Protein AF-A0A858ATL7-F1 (afdb_monomer_lite)

Structure (mmCIF, N/CA/C/O backbone):
data_AF-A0A858ATL7-F1
#
_entry.id   AF-A0A858ATL7-F1
#
loop_
_atom_site.group_PDB
_atom_site.id
_atom_site.type_symbol
_atom_site.label_atom_id
_atom_site.label_alt_id
_atom_site.label_comp_id
_atom_site.label_asym_id
_atom_site.label_entity_id
_atom_site.label_seq_id
_atom_site.pdbx_PDB_ins_code
_atom_site.Cartn_x
_atom_site.Cartn_y
_atom_site.Cartn_z
_atom_site.occupancy
_atom_site.B_iso_or_equiv
_atom_site.auth_seq_id
_atom_site.auth_comp_id
_atom_site.auth_asym_id
_atom_site.auth_atom_id
_atom_site.pdbx_PDB_model_num
ATOM 1 N N . MET A 1 1 ? 42.149 22.318 78.017 1.00 37.12 1 MET A N 1
ATOM 2 C CA . MET A 1 1 ? 42.548 22.809 76.678 1.00 37.12 1 MET A CA 1
ATOM 3 C C . MET A 1 1 ? 42.151 21.774 75.636 1.00 37.12 1 MET A C 1
ATOM 5 O O . MET A 1 1 ? 42.477 20.624 75.866 1.00 37.12 1 MET A O 1
ATOM 9 N N . LYS A 1 2 ? 41.526 22.220 74.529 1.00 38.78 2 LYS A N 1
ATOM 10 C CA . LYS A 1 2 ? 41.368 21.555 73.208 1.00 38.78 2 LYS A CA 1
ATOM 11 C C . LYS A 1 2 ? 40.566 20.224 73.194 1.00 38.78 2 LYS A C 1
ATOM 13 O O . LYS A 1 2 ? 40.947 19.278 73.855 1.00 38.78 2 LYS A O 1
ATOM 18 N N . LYS A 1 3 ? 39.351 20.192 72.606 1.00 44.16 3 LYS A N 1
ATOM 19 C CA . LYS A 1 3 ? 39.034 19.990 71.157 1.00 44.16 3 LYS A CA 1
ATOM 20 C C . LYS A 1 3 ? 39.391 18.541 70.732 1.00 44.16 3 LYS A C 1
ATOM 22 O O . LYS A 1 3 ? 40.512 18.151 70.998 1.00 44.16 3 LYS A O 1
ATOM 27 N N . ILE A 1 4 ? 38.580 17.706 70.067 1.00 46.72 4 ILE A N 1
ATOM 28 C CA . ILE A 1 4 ? 37.554 17.903 69.023 1.00 46.72 4 ILE A CA 1
ATOM 29 C C . ILE A 1 4 ? 36.975 16.507 68.640 1.00 46.72 4 ILE A C 1
ATOM 31 O O . ILE A 1 4 ? 37.724 15.547 68.753 1.00 46.72 4 ILE A O 1
ATOM 35 N N . LEU A 1 5 ? 35.704 16.466 68.183 1.00 41.66 5 LEU A N 1
ATOM 36 C CA . LEU A 1 5 ? 35.007 15.571 67.207 1.00 41.66 5 LEU A CA 1
ATOM 37 C C . LEU A 1 5 ? 35.297 14.045 67.197 1.00 41.66 5 LEU A C 1
ATOM 39 O O . LEU A 1 5 ? 36.428 13.620 67.323 1.00 41.66 5 LEU A O 1
ATOM 43 N N . GLY A 1 6 ? 34.362 13.134 66.913 1.00 36.44 6 GLY A N 1
ATOM 44 C CA . GLY A 1 6 ? 33.048 13.202 66.263 1.00 36.44 6 GLY A CA 1
ATOM 45 C C . GLY A 1 6 ? 32.810 11.914 65.441 1.00 36.44 6 GLY A C 1
ATOM 46 O O . GLY A 1 6 ? 33.775 11.227 65.122 1.00 36.44 6 GLY A O 1
ATOM 47 N N . LEU A 1 7 ? 31.543 11.670 65.061 1.00 34.28 7 LEU A N 1
ATOM 48 C CA . LEU A 1 7 ? 31.038 10.673 64.081 1.00 34.28 7 LEU A CA 1
ATOM 49 C C . LEU A 1 7 ? 31.134 9.189 64.520 1.00 34.28 7 LEU A C 1
ATOM 51 O O . LEU A 1 7 ? 32.091 8.787 65.156 1.00 34.28 7 LEU A O 1
ATOM 55 N N . LEU A 1 8 ? 30.208 8.272 64.222 1.00 36.97 8 LEU A N 1
ATOM 56 C CA . LEU A 1 8 ? 29.041 8.230 63.336 1.00 36.97 8 LEU A CA 1
ATOM 57 C C . LEU A 1 8 ? 28.151 7.073 63.837 1.00 36.97 8 LEU A C 1
ATOM 59 O O . LEU A 1 8 ? 28.658 5.996 64.146 1.00 36.97 8 LEU A O 1
ATOM 63 N N . ALA A 1 9 ? 26.838 7.286 63.914 1.00 46.72 9 ALA A N 1
ATOM 64 C CA . ALA A 1 9 ? 25.869 6.227 64.174 1.00 46.72 9 ALA A CA 1
ATOM 65 C C . ALA A 1 9 ? 25.721 5.345 62.923 1.00 46.72 9 ALA A C 1
ATOM 67 O O . ALA A 1 9 ? 25.428 5.854 61.843 1.00 46.72 9 ALA A O 1
ATOM 68 N N . VAL A 1 10 ? 25.899 4.032 63.075 1.00 38.28 10 VAL A N 1
ATOM 69 C CA . VAL A 1 10 ? 25.543 3.029 62.064 1.00 38.28 10 VAL A CA 1
ATOM 70 C C . VAL A 1 10 ? 24.318 2.293 62.587 1.00 38.28 10 VAL A C 1
ATOM 72 O O . VAL A 1 10 ? 24.417 1.410 63.435 1.00 38.28 10 VAL A O 1
ATOM 75 N N . THR A 1 11 ? 23.141 2.694 62.118 1.00 44.12 11 THR A N 1
ATOM 76 C CA . THR A 1 11 ? 21.912 1.915 62.275 1.00 44.12 11 THR A CA 1
ATOM 77 C C . THR A 1 11 ? 21.893 0.828 61.213 1.00 44.12 11 THR A C 1
ATOM 79 O O . THR A 1 11 ? 21.905 1.118 60.017 1.00 44.12 11 THR A O 1
ATOM 82 N N . ALA A 1 12 ? 21.876 -0.423 61.663 1.00 36.62 12 ALA A N 1
ATOM 83 C CA . ALA A 1 12 ? 21.705 -1.594 60.822 1.00 36.62 12 ALA A CA 1
ATOM 84 C C . ALA A 1 12 ? 20.310 -1.578 60.175 1.00 36.62 12 ALA A C 1
ATOM 86 O O . ALA A 1 12 ? 19.292 -1.652 60.863 1.00 36.62 12 ALA A O 1
ATOM 87 N N . LEU A 1 13 ? 20.279 -1.469 58.847 1.00 34.81 13 LEU A N 1
ATOM 88 C CA . LEU A 1 13 ? 19.087 -1.653 58.032 1.00 34.81 13 LEU A CA 1
ATOM 89 C C . LEU A 1 13 ? 18.945 -3.156 57.754 1.00 34.81 13 LEU A C 1
ATOM 91 O O . LEU A 1 13 ? 19.808 -3.760 57.118 1.00 34.81 13 LEU A O 1
ATOM 95 N N . VAL A 1 14 ? 17.888 -3.772 58.280 1.00 42.38 14 VAL A N 1
ATOM 96 C CA . VAL A 1 14 ? 17.559 -5.178 58.024 1.00 42.38 14 VAL A CA 1
ATOM 97 C C . VAL A 1 14 ? 17.091 -5.299 56.575 1.00 42.38 14 VAL A C 1
ATOM 99 O O . VAL A 1 14 ? 16.048 -4.764 56.208 1.00 42.38 14 VAL A O 1
ATOM 102 N N . ALA A 1 15 ? 17.878 -5.988 55.751 1.00 35.75 15 ALA A N 1
ATOM 103 C CA . ALA A 1 15 ? 17.504 -6.346 54.392 1.00 35.75 15 ALA A CA 1
ATOM 104 C C . ALA A 1 15 ? 16.434 -7.446 54.431 1.00 35.75 15 ALA A C 1
ATOM 106 O O . ALA A 1 15 ? 16.725 -8.604 54.726 1.00 35.75 15 ALA A O 1
ATOM 107 N N . THR A 1 16 ? 15.188 -7.095 54.122 1.00 37.00 16 THR A N 1
ATOM 108 C CA . THR A 1 16 ? 14.194 -8.069 53.679 1.00 37.00 16 THR A CA 1
ATOM 109 C C . THR A 1 16 ? 14.541 -8.452 52.244 1.00 37.00 16 THR A C 1
ATOM 111 O O . THR A 1 16 ? 14.327 -7.686 51.308 1.00 37.00 16 THR A O 1
ATOM 114 N N . THR A 1 17 ? 15.112 -9.638 52.046 1.00 36.66 17 THR A N 1
ATOM 115 C CA . THR A 1 17 ? 15.227 -10.220 50.707 1.00 36.66 17 THR A CA 1
ATOM 116 C C . THR A 1 17 ? 13.838 -10.662 50.266 1.00 36.66 17 THR A C 1
ATOM 118 O O . THR A 1 17 ? 13.416 -11.787 50.533 1.00 36.66 17 THR A O 1
ATOM 121 N N . SER A 1 18 ? 13.103 -9.768 49.608 1.00 36.09 18 SER A N 1
ATOM 122 C CA . SER A 1 18 ? 12.031 -10.169 48.707 1.00 36.09 18 SER A CA 1
ATOM 123 C C . SER A 1 18 ? 12.678 -10.961 47.577 1.00 36.09 18 SER A C 1
ATOM 125 O O . SER A 1 18 ? 13.304 -10.409 46.675 1.00 36.09 18 SER A O 1
ATOM 127 N N . ALA A 1 19 ? 12.577 -12.284 47.674 1.00 34.31 19 ALA A N 1
ATOM 128 C CA . ALA A 1 19 ? 12.878 -13.180 46.577 1.00 34.31 19 ALA A CA 1
ATOM 129 C C . ALA A 1 19 ? 11.930 -12.832 45.423 1.00 34.31 19 ALA A C 1
ATOM 131 O O . ALA A 1 19 ? 10.768 -13.236 45.407 1.00 34.31 19 ALA A O 1
ATOM 132 N N . SER A 1 20 ? 12.413 -12.039 44.469 1.00 36.22 20 SER A N 1
ATOM 133 C CA . SER A 1 20 ? 11.837 -11.990 43.138 1.00 36.22 20 SER A CA 1
ATOM 134 C C . SER A 1 20 ? 12.045 -13.373 42.535 1.00 36.22 20 SER A C 1
ATOM 136 O O . SER A 1 20 ? 13.143 -13.753 42.132 1.00 36.22 20 SER A O 1
ATOM 138 N N . VAL A 1 21 ? 10.978 -14.167 42.533 1.00 37.09 21 VAL A N 1
ATOM 139 C CA . VAL A 1 21 ? 10.913 -15.375 41.723 1.00 37.09 21 VAL A CA 1
ATOM 140 C C . VAL A 1 21 ? 10.976 -14.900 40.275 1.00 37.09 21 VAL A C 1
ATOM 142 O O . VAL A 1 21 ? 9.985 -14.447 39.708 1.00 37.09 21 VAL A O 1
ATOM 145 N N . VAL A 1 22 ? 12.177 -14.930 39.701 1.00 41.12 22 VAL A N 1
ATOM 146 C CA . VAL A 1 22 ? 12.389 -14.802 38.262 1.00 41.12 22 VAL A CA 1
ATOM 147 C C . VAL A 1 22 ? 11.803 -16.065 37.644 1.00 41.12 22 VAL A C 1
ATOM 149 O O . VAL A 1 22 ? 12.450 -17.109 37.575 1.00 41.12 22 VAL A O 1
ATOM 152 N N . ALA A 1 23 ? 10.530 -15.984 37.264 1.00 35.84 23 ALA A N 1
ATOM 153 C CA . ALA A 1 23 ? 9.904 -16.973 36.410 1.00 35.84 23 ALA A CA 1
ATOM 154 C C . ALA A 1 23 ? 10.543 -16.859 35.021 1.00 35.84 23 ALA A C 1
ATOM 156 O O . ALA A 1 23 ? 10.402 -15.858 34.320 1.00 35.84 23 ALA A O 1
ATOM 157 N N . CYS A 1 24 ? 11.304 -17.883 34.658 1.00 39.25 24 CYS A N 1
ATOM 158 C CA . CYS A 1 24 ? 11.880 -18.047 33.337 1.00 39.25 24 CYS A CA 1
ATOM 159 C C . CYS A 1 24 ? 10.828 -18.697 32.410 1.00 39.25 24 CYS A C 1
ATOM 161 O O . CYS A 1 24 ? 10.501 -19.866 32.603 1.00 39.25 24 CYS A O 1
ATOM 163 N N . GLY A 1 25 ? 10.3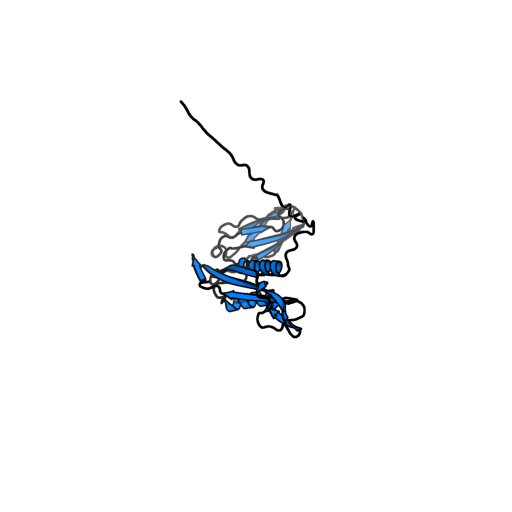40 -17.947 31.406 1.00 33.53 25 GLY A N 1
ATOM 164 C CA . GLY A 1 25 ? 9.720 -18.436 30.152 1.00 33.53 25 GLY A CA 1
ATOM 165 C C . GLY A 1 25 ? 8.194 -18.231 29.985 1.00 33.53 25 GLY A C 1
ATOM 166 O O . GLY A 1 25 ? 7.489 -18.291 30.990 1.00 33.53 25 GLY A O 1
ATOM 167 N N . PRO A 1 26 ? 7.651 -18.052 28.748 1.00 40.91 26 PRO A N 1
ATOM 168 C CA . PRO A 1 26 ? 8.277 -18.143 27.420 1.00 40.91 26 PRO A CA 1
ATOM 169 C C . PRO A 1 26 ? 8.387 -16.795 26.657 1.00 40.91 26 PRO A C 1
ATOM 171 O O . PRO A 1 26 ? 8.070 -15.728 27.169 1.00 40.91 26 PRO A O 1
ATOM 174 N N . LYS A 1 27 ? 8.929 -16.887 25.436 1.00 43.03 27 LYS A N 1
ATOM 175 C CA . LYS A 1 27 ? 9.284 -15.832 24.470 1.00 43.03 27 LYS A CA 1
ATOM 176 C C . LYS A 1 27 ? 8.143 -14.848 24.161 1.00 43.03 27 LYS A C 1
ATOM 178 O O . LYS A 1 27 ? 6.988 -15.244 24.123 1.00 43.03 27 LYS A O 1
ATOM 183 N N . ASN A 1 28 ? 8.537 -13.608 23.855 1.00 44.31 28 ASN A N 1
ATOM 184 C CA . ASN A 1 28 ? 7.740 -12.505 23.303 1.00 44.31 28 ASN A CA 1
ATOM 185 C C . ASN A 1 28 ? 6.778 -12.941 22.180 1.00 44.31 28 ASN A C 1
ATOM 187 O O . ASN A 1 28 ? 7.118 -12.856 21.001 1.00 44.31 28 ASN A O 1
ATOM 191 N N . GLU A 1 29 ? 5.569 -13.351 22.539 1.00 49.03 29 GLU A N 1
ATOM 192 C CA . GLU A 1 29 ? 4.413 -13.279 21.656 1.00 49.03 29 GLU A CA 1
ATOM 193 C C . GLU A 1 29 ? 3.574 -12.109 22.162 1.00 49.03 29 GLU A C 1
ATOM 195 O O . GLU A 1 29 ? 3.066 -12.134 23.284 1.00 49.03 29 GLU A O 1
ATOM 200 N N . ASP A 1 30 ? 3.508 -11.037 21.371 1.00 71.69 30 ASP A N 1
ATOM 201 C CA . ASP A 1 30 ? 2.585 -9.935 21.637 1.00 71.69 30 ASP A CA 1
ATOM 202 C C . ASP A 1 30 ? 1.172 -10.509 21.841 1.00 71.69 30 ASP A C 1
ATOM 204 O O . ASP A 1 30 ? 0.768 -11.423 21.117 1.00 71.69 30 ASP A O 1
ATOM 208 N N . SER A 1 31 ? 0.406 -9.989 22.805 1.00 86.75 31 SER A N 1
ATOM 209 C CA . SER A 1 31 ? -1.001 -10.385 22.937 1.00 86.75 31 SER A CA 1
ATOM 210 C C . SER A 1 31 ? -1.755 -10.077 21.636 1.00 86.75 31 SER A C 1
ATOM 212 O O . SER A 1 31 ? -1.391 -9.146 20.915 1.00 86.75 31 SER A O 1
ATOM 214 N N . GLU A 1 32 ? -2.823 -10.817 21.330 1.00 88.38 32 GLU A N 1
ATOM 215 C CA . GLU A 1 32 ? -3.624 -10.577 20.114 1.00 88.38 32 GLU A CA 1
ATOM 216 C C . GLU A 1 32 ? -4.109 -9.120 20.011 1.00 88.38 32 GLU A C 1
ATOM 218 O O . GLU A 1 32 ? -4.110 -8.535 18.931 1.00 88.38 32 GLU A O 1
ATOM 223 N N . ALA A 1 33 ? -4.399 -8.479 21.149 1.00 89.88 33 ALA A N 1
ATOM 224 C CA . ALA A 1 33 ? -4.731 -7.058 21.211 1.00 89.88 33 ALA A CA 1
ATOM 225 C C . ALA A 1 33 ? -3.569 -6.147 20.758 1.00 89.88 33 ALA A C 1
ATOM 227 O O . ALA A 1 33 ? -3.787 -5.189 20.020 1.00 89.88 33 ALA A O 1
ATOM 228 N N . VAL A 1 34 ? -2.328 -6.451 21.157 1.00 91.62 34 VAL A N 1
ATOM 229 C CA . VAL A 1 34 ? -1.132 -5.702 20.731 1.00 91.62 34 VAL A CA 1
ATOM 230 C C . VAL A 1 34 ? -0.826 -5.952 19.253 1.00 91.62 34 VAL A C 1
ATOM 232 O O . VAL A 1 34 ? -0.478 -5.012 18.537 1.00 91.62 34 VAL A O 1
ATOM 235 N N . LYS A 1 35 ? -0.987 -7.190 18.766 1.00 92.31 35 LYS A N 1
ATOM 236 C CA . LYS A 1 35 ? -0.837 -7.508 17.335 1.00 92.31 35 LYS A CA 1
ATOM 237 C C . LYS A 1 35 ? -1.846 -6.730 16.492 1.00 92.31 35 LYS A C 1
ATOM 239 O O . LYS A 1 35 ? -1.452 -6.072 15.532 1.00 92.31 35 LYS A O 1
ATOM 244 N N . LEU A 1 36 ? -3.120 -6.746 16.888 1.00 93.50 36 LEU A N 1
ATOM 245 C CA . LEU A 1 36 ? -4.173 -5.982 16.225 1.00 93.50 36 LEU A CA 1
ATOM 246 C C . LEU A 1 36 ? -3.852 -4.482 16.224 1.00 93.50 36 LEU A C 1
ATOM 248 O O . LEU A 1 36 ? -3.941 -3.849 15.177 1.00 93.50 36 LEU A O 1
ATOM 252 N N . GLN A 1 37 ? -3.393 -3.928 17.352 1.00 94.69 37 GLN A N 1
ATOM 253 C CA . GLN A 1 37 ? -3.013 -2.514 17.446 1.00 94.69 37 GLN A CA 1
ATOM 254 C C . GLN A 1 37 ? -1.940 -2.146 16.424 1.00 94.69 37 GLN A C 1
ATOM 256 O O . GLN A 1 37 ? -2.082 -1.160 15.697 1.00 94.69 37 GLN A O 1
ATOM 261 N N . LYS A 1 38 ? -0.872 -2.950 16.356 1.00 95.00 38 LYS A N 1
ATOM 262 C CA . LYS A 1 38 ? 0.232 -2.744 15.415 1.00 95.00 38 LYS A CA 1
ATOM 263 C C . LYS A 1 38 ? -0.252 -2.831 13.972 1.00 95.00 38 LYS A C 1
ATOM 265 O O . LYS A 1 38 ? 0.105 -1.971 13.172 1.00 95.00 38 LYS A O 1
ATOM 270 N N . ASN A 1 39 ? -1.086 -3.819 13.656 1.00 95.38 39 ASN A N 1
ATOM 271 C CA . ASN A 1 39 ? -1.591 -4.017 12.302 1.00 95.38 39 ASN A CA 1
ATOM 272 C C . ASN A 1 39 ? -2.509 -2.872 11.854 1.00 95.38 39 ASN A C 1
ATOM 274 O O . ASN A 1 39 ? -2.314 -2.352 10.760 1.00 95.38 39 ASN A O 1
ATOM 278 N N . VAL A 1 40 ? -3.441 -2.424 12.704 1.00 96.19 40 VAL A N 1
ATOM 279 C CA . VAL A 1 40 ? -4.323 -1.280 12.406 1.00 96.19 40 VAL A CA 1
ATOM 280 C C . VAL A 1 40 ? -3.507 -0.000 12.230 1.00 96.19 40 VAL A C 1
ATOM 282 O O . VAL A 1 40 ? -3.692 0.728 11.259 1.00 96.19 40 VAL A O 1
ATOM 285 N N . THR A 1 41 ? -2.559 0.258 13.136 1.00 95.38 41 THR A N 1
ATOM 286 C CA . THR A 1 41 ? -1.691 1.446 13.065 1.00 95.38 41 THR A CA 1
ATOM 287 C C . THR A 1 41 ? -0.902 1.459 11.761 1.00 95.38 41 THR A C 1
ATOM 289 O O . THR A 1 41 ? -0.897 2.478 11.072 1.00 95.38 41 THR A O 1
ATOM 292 N N . LYS A 1 42 ? -0.299 0.317 11.403 1.00 96.38 42 LYS A N 1
ATOM 293 C CA . LYS A 1 42 ? 0.454 0.135 10.161 1.00 96.38 42 LYS A CA 1
ATOM 294 C C . LYS A 1 42 ? -0.432 0.348 8.931 1.00 96.38 42 LYS A C 1
ATOM 296 O O . LYS A 1 42 ? -0.059 1.113 8.046 1.00 96.38 42 LYS A O 1
ATOM 301 N N . TYR A 1 43 ? -1.616 -0.265 8.911 1.00 96.19 43 TYR A N 1
ATOM 302 C CA . TYR A 1 43 ? -2.588 -0.111 7.828 1.00 96.19 43 TYR A CA 1
ATOM 303 C C . TYR A 1 43 ? -3.004 1.349 7.629 1.00 96.19 43 TYR A C 1
ATOM 305 O O . TYR A 1 43 ? -3.106 1.804 6.497 1.00 96.19 43 TYR A O 1
ATOM 313 N N . ILE A 1 44 ? -3.194 2.120 8.699 1.00 96.25 44 ILE A N 1
ATOM 314 C CA . ILE A 1 44 ? -3.473 3.554 8.563 1.00 96.25 44 ILE A CA 1
ATOM 315 C C . ILE A 1 44 ? -2.241 4.282 8.005 1.00 96.25 44 ILE A C 1
ATOM 317 O O . ILE A 1 44 ? -2.357 4.990 7.011 1.00 96.25 44 ILE A O 1
ATOM 321 N N . SER A 1 45 ? -1.050 4.067 8.575 1.00 94.75 45 SER A N 1
ATOM 322 C CA . SER A 1 45 ? 0.160 4.803 8.172 1.00 94.75 45 SER A CA 1
ATOM 323 C C . SER A 1 45 ? 0.620 4.535 6.738 1.00 94.75 45 SER A C 1
ATOM 325 O O . SER A 1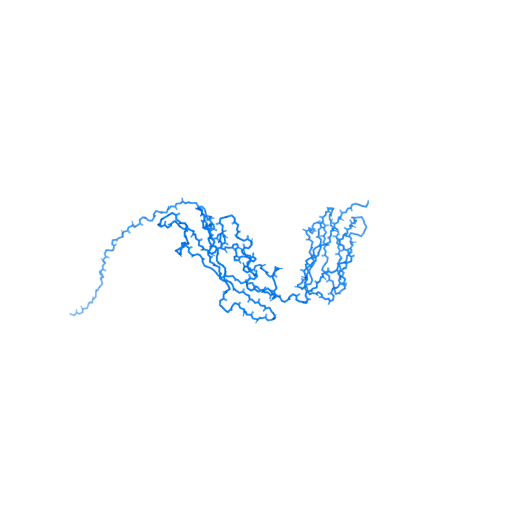 45 ? 1.190 5.414 6.102 1.00 94.75 45 SER A O 1
ATOM 327 N N . GLU A 1 46 ? 0.345 3.342 6.211 1.00 93.81 46 GLU A N 1
ATOM 328 C CA . GLU A 1 46 ? 0.641 2.956 4.823 1.00 93.81 46 GLU A CA 1
ATOM 329 C C . GLU A 1 46 ? -0.527 3.283 3.871 1.00 93.81 46 GLU A C 1
ATOM 331 O O . GLU A 1 46 ? -0.582 2.791 2.747 1.00 93.81 46 GLU A O 1
ATOM 336 N N . GLY A 1 47 ? -1.518 4.051 4.334 1.00 90.50 47 GLY A N 1
ATOM 337 C CA . GLY A 1 47 ? -2.754 4.340 3.608 1.00 90.50 47 GLY A CA 1
ATOM 338 C C . GLY A 1 47 ? -2.613 5.292 2.421 1.00 90.50 47 GLY A C 1
ATOM 339 O O . GLY A 1 47 ? -3.548 5.389 1.636 1.00 90.50 47 GLY A O 1
ATOM 340 N N . THR A 1 48 ? -1.470 5.964 2.248 1.00 84.31 48 THR A N 1
ATOM 341 C CA . THR A 1 48 ? -1.225 6.935 1.159 1.00 84.31 48 THR A CA 1
ATOM 342 C C . THR A 1 48 ? -1.403 6.335 -0.244 1.00 84.31 48 THR A C 1
ATOM 344 O O . THR A 1 48 ? -1.773 7.033 -1.191 1.00 84.31 48 THR A O 1
ATOM 347 N N . ASP A 1 49 ? -1.204 5.025 -0.390 1.00 81.12 49 ASP A N 1
ATOM 348 C CA . ASP A 1 49 ? -1.429 4.333 -1.662 1.00 81.12 49 ASP A CA 1
ATOM 349 C C . ASP A 1 49 ? -2.925 4.066 -1.908 1.00 81.12 49 ASP A C 1
ATOM 351 O O . ASP A 1 49 ? -3.376 4.087 -3.051 1.00 81.12 49 ASP A O 1
ATOM 355 N N . ARG A 1 50 ? -3.710 3.889 -0.835 1.00 89.50 50 ARG A N 1
ATOM 356 C CA . ARG A 1 50 ? -5.143 3.534 -0.864 1.00 89.50 50 ARG A CA 1
ATOM 357 C C . ARG A 1 50 ? -6.077 4.738 -0.891 1.00 89.50 50 ARG A C 1
ATOM 359 O O . ARG A 1 50 ? -7.150 4.654 -1.481 1.00 89.50 50 ARG A O 1
ATOM 366 N N . TRP A 1 51 ? -5.687 5.823 -0.233 1.00 92.25 51 TRP A N 1
ATOM 367 C CA . TRP A 1 51 ? -6.518 7.007 -0.043 1.00 92.25 51 TRP A CA 1
ATOM 368 C C . TRP A 1 51 ? -5.837 8.263 -0.586 1.00 92.25 51 TRP A C 1
ATOM 370 O O . TRP A 1 51 ? -4.611 8.354 -0.673 1.00 92.25 51 TRP A O 1
ATOM 380 N N . ASP A 1 52 ? -6.655 9.246 -0.925 1.00 89.81 52 ASP A N 1
ATOM 381 C CA . ASP A 1 52 ? -6.272 10.585 -1.347 1.00 89.81 52 ASP A CA 1
ATOM 382 C C . ASP A 1 52 ? -7.076 11.640 -0.574 1.00 89.81 52 ASP A C 1
ATOM 384 O O . ASP A 1 52 ? -7.837 11.335 0.347 1.00 89.81 52 ASP A O 1
ATOM 388 N N . GLN A 1 53 ? -6.889 12.912 -0.914 1.00 88.75 53 GLN A N 1
ATOM 389 C CA . GLN A 1 53 ? -7.533 14.025 -0.210 1.00 88.75 53 GLN A CA 1
ATOM 390 C C . GLN A 1 53 ? -9.055 14.069 -0.332 1.00 88.75 53 GLN A C 1
ATOM 392 O O . GLN A 1 53 ? -9.711 14.741 0.467 1.00 88.75 53 GLN A O 1
ATOM 397 N N . THR A 1 54 ? -9.633 13.356 -1.296 1.00 87.81 54 THR A N 1
ATOM 398 C CA . THR A 1 54 ? -11.085 13.264 -1.447 1.00 87.81 54 THR A CA 1
ATOM 399 C C . THR A 1 54 ? -11.706 12.326 -0.412 1.00 87.81 54 THR A C 1
ATOM 401 O O . THR A 1 54 ? -12.904 12.432 -0.137 1.00 87.81 54 THR A O 1
ATOM 404 N N . ASN A 1 55 ? -10.906 11.454 0.219 1.00 92.31 55 ASN A N 1
ATOM 405 C CA . ASN A 1 55 ? -11.392 10.538 1.242 1.00 92.31 55 ASN A CA 1
ATOM 406 C C . ASN A 1 55 ? -11.754 11.265 2.547 1.00 92.31 55 ASN A C 1
ATOM 408 O O . ASN A 1 55 ? -10.928 11.914 3.202 1.00 92.31 55 ASN A O 1
ATOM 412 N N . THR A 1 56 ? -13.003 11.103 2.982 1.00 92.81 56 THR A N 1
ATOM 413 C CA . THR A 1 56 ? -13.476 11.584 4.285 1.00 92.81 56 THR A CA 1
ATOM 414 C C . THR A 1 56 ? -12.958 10.706 5.426 1.00 92.81 56 THR A C 1
ATOM 416 O O . THR A 1 56 ? -12.543 9.565 5.219 1.00 92.81 56 THR A O 1
ATOM 419 N N . ASP A 1 57 ? -12.994 11.229 6.653 1.00 94.38 57 ASP A N 1
ATOM 420 C CA . ASP A 1 57 ? -12.581 10.476 7.848 1.00 94.38 57 ASP A CA 1
ATOM 421 C C . ASP A 1 57 ? -13.420 9.200 8.004 1.00 94.38 57 ASP A C 1
ATOM 423 O O . ASP A 1 57 ? -12.875 8.129 8.259 1.00 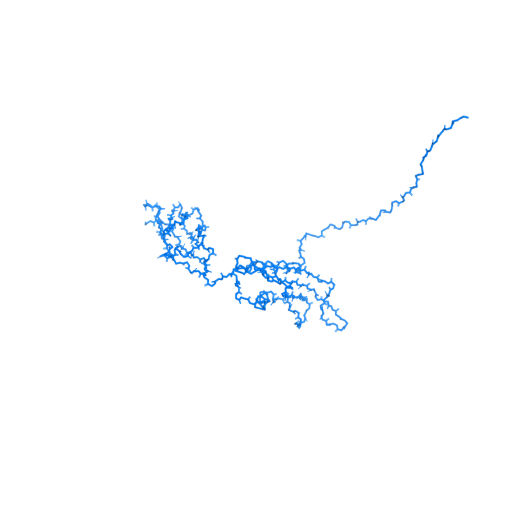94.38 57 ASP A O 1
ATOM 427 N N . ASP A 1 58 ? -14.730 9.298 7.762 1.00 94.81 58 ASP A N 1
ATOM 428 C CA . ASP A 1 58 ? -15.658 8.166 7.829 1.00 94.81 58 ASP A CA 1
ATOM 429 C C . ASP A 1 58 ? -15.329 7.078 6.801 1.00 94.81 58 ASP A C 1
ATOM 431 O O . ASP A 1 58 ? -15.389 5.896 7.131 1.00 94.81 58 ASP A O 1
ATOM 435 N N . GLN A 1 59 ? -14.942 7.453 5.575 1.00 95.50 59 GLN A N 1
ATOM 436 C CA . GLN A 1 59 ? -14.555 6.487 4.541 1.00 95.50 59 GLN A CA 1
ATOM 437 C C . GLN A 1 59 ? -13.292 5.716 4.932 1.00 95.50 59 GLN A C 1
ATOM 439 O O . GLN A 1 59 ? -13.241 4.500 4.760 1.00 95.50 59 GLN A O 1
ATOM 444 N N . ILE A 1 60 ? -12.295 6.408 5.490 1.00 96.06 60 ILE A N 1
ATOM 445 C CA . ILE A 1 60 ? -11.056 5.784 5.971 1.00 96.06 60 ILE A CA 1
ATOM 446 C C . ILE A 1 60 ? -11.360 4.846 7.146 1.00 96.06 60 ILE A C 1
ATOM 448 O O . ILE A 1 60 ? -10.909 3.704 7.164 1.00 96.06 60 ILE A O 1
ATOM 452 N N . ILE A 1 61 ? -12.170 5.296 8.108 1.00 96.12 61 ILE A N 1
ATOM 453 C CA . ILE A 1 61 ? -12.588 4.490 9.262 1.00 96.12 61 ILE A CA 1
ATOM 454 C C . ILE A 1 61 ? -13.359 3.239 8.814 1.00 96.12 61 ILE A C 1
ATOM 456 O O . ILE A 1 61 ? -13.120 2.147 9.330 1.00 96.12 61 ILE A O 1
ATOM 460 N N . GLU A 1 62 ? -14.281 3.374 7.859 1.00 95.75 62 GLU A N 1
ATOM 461 C CA . GLU A 1 62 ? -15.038 2.245 7.317 1.00 95.75 62 GLU A CA 1
ATOM 462 C C . GLU A 1 62 ? -14.123 1.230 6.624 1.00 95.75 62 GLU A C 1
ATOM 464 O O . GLU A 1 62 ? -14.299 0.026 6.809 1.00 95.75 62 GLU A O 1
ATOM 469 N N . ASP A 1 63 ? -13.130 1.698 5.869 1.00 96.25 63 ASP A N 1
ATOM 470 C CA . ASP A 1 63 ? -12.154 0.832 5.209 1.00 96.25 63 ASP A CA 1
ATOM 471 C C . ASP A 1 63 ? -11.276 0.072 6.217 1.00 96.25 63 ASP A C 1
ATOM 473 O O . ASP A 1 63 ? -11.101 -1.141 6.104 1.00 96.25 63 ASP A O 1
ATOM 477 N N . VAL A 1 64 ? -10.828 0.740 7.288 1.00 96.38 64 VAL A N 1
ATOM 478 C CA . VAL A 1 64 ? -10.138 0.077 8.408 1.00 96.38 64 VAL A CA 1
ATOM 479 C C . VAL A 1 64 ? -11.024 -1.007 9.030 1.00 96.38 64 VAL A C 1
ATOM 481 O O . VAL A 1 64 ? -10.556 -2.116 9.291 1.00 96.38 64 VAL A O 1
ATOM 484 N N . TYR A 1 65 ? -12.313 -0.735 9.252 1.00 95.56 65 TYR A N 1
ATOM 485 C CA . TYR A 1 65 ? -13.215 -1.757 9.780 1.00 95.56 65 TYR A CA 1
ATOM 486 C C . TYR A 1 65 ? -13.417 -2.924 8.808 1.00 95.56 65 TYR A C 1
ATOM 488 O O . TYR A 1 65 ? -13.437 -4.066 9.256 1.00 95.56 65 TYR A O 1
ATOM 496 N N . LYS A 1 66 ? -13.515 -2.684 7.497 1.00 94.75 66 LYS A N 1
ATOM 497 C CA . LYS A 1 66 ? -13.608 -3.766 6.501 1.00 94.75 66 LYS A CA 1
ATOM 498 C C . LYS A 1 66 ? -12.390 -4.684 6.533 1.00 94.75 66 LYS A C 1
ATOM 500 O O . LYS A 1 66 ? -12.548 -5.894 6.393 1.00 94.75 66 LYS A O 1
ATOM 505 N N . GLU A 1 67 ? -11.201 -4.126 6.751 1.00 95.19 67 GLU A N 1
ATOM 506 C CA . GLU A 1 67 ? -9.979 -4.922 6.834 1.00 95.19 67 GLU A CA 1
ATOM 507 C C . GLU A 1 67 ? -9.895 -5.728 8.140 1.00 95.19 67 GLU A C 1
ATOM 509 O O . GLU A 1 67 ? -9.490 -6.892 8.111 1.00 95.19 67 GLU A O 1
ATOM 514 N N . PHE A 1 68 ? -10.278 -5.149 9.284 1.00 93.81 68 PHE A N 1
ATOM 515 C CA . PHE A 1 68 ? -9.972 -5.728 10.601 1.00 93.81 68 PHE A CA 1
ATOM 516 C C . PHE A 1 68 ? -11.149 -6.318 11.377 1.00 93.81 68 PHE A C 1
ATOM 518 O O . PHE A 1 68 ? -10.901 -7.093 12.297 1.00 93.81 68 PHE A O 1
ATOM 525 N N . ILE A 1 69 ? -12.402 -6.005 11.038 1.00 90.81 69 ILE A N 1
ATOM 526 C CA . ILE A 1 69 ? -13.584 -6.631 11.655 1.00 90.81 69 ILE A CA 1
ATOM 527 C C . ILE A 1 69 ? -13.815 -7.996 10.997 1.00 90.81 69 ILE A C 1
ATOM 529 O O . ILE A 1 69 ? -14.674 -8.181 10.135 1.00 90.81 69 ILE A O 1
ATOM 533 N N . LYS A 1 70 ? -12.976 -8.953 11.388 1.00 85.31 70 LYS A N 1
ATOM 534 C CA . LYS A 1 70 ? -13.033 -10.366 11.013 1.00 85.31 70 LYS A CA 1
ATOM 535 C C . LYS A 1 70 ? -12.632 -11.225 12.210 1.00 85.31 70 LYS A C 1
ATOM 537 O O . LYS A 1 70 ? -11.990 -10.742 13.144 1.00 85.31 70 LYS A O 1
ATOM 542 N N . ASP A 1 71 ? -13.023 -12.495 12.172 1.00 78.88 71 ASP A N 1
ATOM 543 C CA . ASP A 1 71 ? -12.725 -13.485 13.211 1.00 78.88 71 ASP A CA 1
ATOM 544 C C . ASP A 1 71 ? -13.193 -13.043 14.615 1.00 78.88 71 ASP A C 1
ATOM 546 O O . ASP A 1 71 ? -14.392 -12.897 14.857 1.00 78.88 71 ASP A O 1
ATOM 550 N N . ASP A 1 72 ? -12.246 -12.826 15.530 1.00 86.56 72 ASP A N 1
ATOM 551 C CA . ASP A 1 72 ? -12.467 -12.486 16.937 1.00 86.56 72 ASP A CA 1
ATOM 552 C C . ASP A 1 72 ? -12.538 -10.962 17.186 1.00 86.56 72 ASP A C 1
ATOM 554 O O . ASP A 1 72 ? -12.557 -10.531 18.337 1.00 86.56 72 ASP A O 1
ATOM 558 N N . VAL A 1 73 ? -12.561 -10.114 16.151 1.00 89.69 73 VAL A N 1
ATOM 559 C CA . VAL A 1 73 ? -12.602 -8.646 16.296 1.00 89.69 73 VAL A CA 1
ATOM 560 C C . VAL A 1 73 ? -13.971 -8.094 15.907 1.00 89.69 73 VAL A C 1
ATOM 562 O O . VAL A 1 73 ? -14.498 -8.402 14.843 1.00 89.69 73 VAL A O 1
ATOM 565 N N . VAL A 1 74 ? -14.529 -7.228 16.750 1.00 90.31 74 VAL A N 1
ATOM 566 C CA . VAL A 1 74 ? -15.833 -6.581 16.550 1.00 90.31 74 VAL A CA 1
ATOM 567 C C . VAL A 1 74 ? -15.730 -5.067 16.712 1.00 90.31 74 VAL A C 1
ATOM 569 O O . VAL A 1 74 ? -14.815 -4.558 17.368 1.00 90.31 74 VAL A O 1
ATOM 572 N N . LYS A 1 75 ? -16.660 -4.330 16.103 1.00 89.75 75 LYS A N 1
ATOM 573 C CA . LYS A 1 75 ? -16.749 -2.876 16.263 1.00 89.75 75 LYS A CA 1
ATOM 574 C C . LYS A 1 75 ? -17.400 -2.535 17.605 1.00 89.75 75 LYS A C 1
ATOM 576 O O . LYS A 1 75 ? -18.196 -3.310 18.136 1.00 89.75 75 LYS A O 1
ATOM 581 N N . ASP A 1 76 ? -17.089 -1.365 18.165 1.00 85.62 76 ASP A N 1
ATOM 582 C CA . ASP A 1 76 ? -17.826 -0.875 19.338 1.00 85.62 76 ASP A CA 1
ATOM 583 C C . ASP A 1 76 ? -19.331 -0.782 19.039 1.00 85.62 76 ASP A C 1
ATOM 585 O O . ASP A 1 76 ? -19.738 -0.201 18.030 1.00 85.62 76 ASP A O 1
ATOM 589 N N . GLY A 1 77 ? -20.146 -1.348 19.929 1.00 82.75 77 GLY A N 1
ATOM 590 C CA . GLY A 1 77 ? -21.600 -1.444 19.775 1.00 82.75 77 GLY A CA 1
ATOM 591 C C . GLY A 1 77 ? -22.116 -2.716 19.089 1.00 82.75 77 GLY A C 1
ATOM 592 O O . GLY A 1 77 ? -23.323 -2.959 19.151 1.00 82.75 77 GLY A O 1
ATOM 593 N N . ASP A 1 78 ? -21.249 -3.549 18.504 1.00 84.81 78 ASP A N 1
ATOM 594 C CA . ASP A 1 78 ? -21.658 -4.838 17.935 1.00 84.81 78 ASP A CA 1
ATOM 595 C C . ASP A 1 78 ? -21.870 -5.914 19.025 1.00 84.81 78 ASP A C 1
ATOM 597 O O . ASP A 1 78 ? -21.275 -5.845 20.108 1.00 84.81 78 ASP A O 1
ATOM 601 N N . PRO A 1 79 ? -22.703 -6.945 18.771 1.00 80.50 79 PRO A N 1
ATOM 602 C CA . PRO A 1 79 ? -22.896 -8.052 19.705 1.00 80.50 79 PRO A CA 1
ATOM 603 C C . PRO A 1 79 ? -21.592 -8.810 19.998 1.00 80.50 79 PRO A C 1
ATOM 605 O O . PRO A 1 79 ? -20.893 -9.253 19.089 1.00 80.50 79 PRO A O 1
ATOM 608 N N . LEU A 1 80 ? -21.299 -9.018 21.283 1.00 80.44 80 LEU A N 1
ATOM 609 C CA . LEU A 1 80 ? -20.074 -9.673 21.749 1.00 80.44 80 LEU A CA 1
ATOM 610 C C . LEU A 1 80 ? -20.256 -11.199 21.881 1.00 80.44 80 LEU A C 1
ATOM 612 O O . LEU A 1 80 ? -21.285 -11.662 22.379 1.00 80.44 80 LEU A O 1
ATOM 616 N N . THR A 1 81 ? -19.247 -11.987 21.482 1.00 72.38 81 THR A N 1
ATOM 617 C CA . THR A 1 81 ? -19.223 -13.458 21.650 1.00 72.38 81 THR A CA 1
ATOM 618 C C . THR A 1 81 ? -17.978 -13.926 22.425 1.00 72.38 81 THR A C 1
ATOM 620 O O . THR A 1 81 ? -17.283 -13.121 23.038 1.00 72.38 81 THR A O 1
ATOM 623 N N . GLN A 1 82 ? -17.737 -15.242 22.506 1.00 64.31 82 GLN A N 1
ATOM 624 C CA . GLN A 1 82 ? -17.035 -15.889 23.624 1.00 64.31 82 GLN A CA 1
ATOM 625 C C . GLN A 1 82 ? -15.558 -15.485 23.846 1.00 64.31 82 GLN A C 1
ATOM 627 O O . GLN A 1 82 ? -15.043 -15.724 24.942 1.00 64.31 82 GLN A O 1
ATOM 632 N N . LYS A 1 83 ? -14.905 -14.838 22.866 1.00 65.38 83 LYS A N 1
ATOM 633 C CA . LYS A 1 83 ? -13.613 -14.133 22.987 1.00 65.38 83 LYS A CA 1
ATOM 634 C C . LYS A 1 83 ? -13.503 -13.036 21.923 1.00 65.38 83 LYS A C 1
ATOM 636 O O . LYS A 1 83 ? -12.954 -13.285 20.861 1.00 65.38 83 LYS A O 1
ATOM 641 N N . SER A 1 84 ? -14.002 -11.836 22.208 1.00 83.00 84 SER A N 1
ATOM 642 C CA . SER A 1 84 ? -13.931 -10.732 21.246 1.00 83.00 84 SER A CA 1
ATOM 643 C C . SER A 1 84 ? -12.922 -9.656 21.667 1.00 83.00 84 SER A C 1
ATOM 645 O O . SER A 1 84 ? -12.781 -9.319 22.846 1.00 83.00 84 SER A O 1
ATOM 647 N N . LEU A 1 85 ? -12.196 -9.118 20.693 1.00 90.50 85 LEU A N 1
ATOM 648 C CA . LEU A 1 85 ? -11.514 -7.834 20.774 1.00 90.50 85 LEU A CA 1
ATOM 649 C C . LEU A 1 85 ? -12.456 -6.771 20.218 1.00 90.50 85 LEU A C 1
ATOM 651 O O . LEU A 1 85 ? -13.080 -6.981 19.185 1.00 90.50 85 LEU A O 1
ATOM 655 N N . ILE A 1 86 ? -12.551 -5.627 20.882 1.00 91.25 86 ILE A N 1
ATOM 656 C CA . ILE A 1 86 ? -13.338 -4.493 20.399 1.00 91.25 86 ILE A CA 1
ATOM 657 C C . ILE A 1 86 ? -12.370 -3.483 19.808 1.00 91.25 86 ILE A C 1
ATOM 659 O O . ILE A 1 86 ? -11.497 -2.985 20.523 1.00 91.25 86 ILE A O 1
ATOM 663 N N . LEU A 1 87 ? -12.536 -3.183 18.523 1.00 94.56 87 LEU A N 1
ATOM 664 C CA . LEU A 1 87 ? -11.794 -2.145 17.823 1.00 94.56 87 LEU A CA 1
ATOM 665 C C . LEU A 1 87 ? -12.631 -0.869 17.753 1.00 94.56 87 LEU A C 1
ATOM 667 O O . LEU A 1 87 ? -13.786 -0.878 17.322 1.00 94.56 87 LEU A O 1
ATOM 671 N N . VAL A 1 88 ? -12.016 0.243 18.140 1.00 95.81 88 VAL A N 1
ATOM 672 C CA . VAL A 1 88 ? -12.586 1.581 18.007 1.00 95.81 88 VAL A CA 1
ATOM 673 C C . VAL A 1 88 ? -11.580 2.451 17.277 1.00 95.81 88 VAL A C 1
ATOM 675 O O . VAL A 1 88 ? -10.443 2.591 17.723 1.00 95.81 88 VAL A O 1
ATOM 678 N N . VAL A 1 89 ? -12.007 3.038 16.167 1.00 95.50 89 VAL A N 1
ATOM 679 C CA . VAL A 1 89 ? -11.225 4.006 15.398 1.00 95.50 89 VAL A CA 1
ATOM 680 C C . VAL A 1 89 ? -12.041 5.282 15.271 1.00 95.50 89 VAL A C 1
ATOM 682 O O . VAL A 1 89 ? -13.205 5.234 14.864 1.00 95.50 89 VAL A O 1
ATOM 685 N N . THR A 1 90 ? -11.443 6.410 15.643 1.00 95.50 90 THR A N 1
ATOM 686 C CA . THR A 1 90 ? -12.071 7.736 15.575 1.00 95.50 90 THR A CA 1
ATOM 687 C C . THR A 1 90 ? -11.100 8.758 15.007 1.00 95.50 90 THR A C 1
ATOM 689 O O . THR A 1 90 ? -9.898 8.665 15.245 1.00 95.50 90 THR A O 1
ATOM 692 N N . ALA A 1 91 ? -11.605 9.756 14.283 1.00 93.50 91 ALA A N 1
ATOM 693 C CA . ALA A 1 91 ? -10.793 10.902 13.889 1.00 93.50 91 ALA A CA 1
ATOM 694 C C . ALA A 1 91 ? -10.254 11.616 15.137 1.00 93.50 91 ALA A C 1
ATOM 696 O O . ALA A 1 91 ? -11.005 11.865 16.085 1.00 93.50 91 ALA A O 1
ATOM 697 N N . HIS A 1 92 ? -8.960 11.927 15.137 1.00 90.94 92 HIS A N 1
ATOM 698 C CA . HIS A 1 92 ? -8.349 12.705 16.205 1.00 90.94 92 HIS A CA 1
ATOM 699 C C . HIS A 1 92 ? -8.831 14.159 16.125 1.00 90.94 92 HIS A C 1
ATOM 701 O O . HIS A 1 92 ? -9.069 14.689 15.038 1.00 90.94 92 HIS A O 1
ATOM 707 N N . VAL A 1 93 ? -8.968 14.830 17.268 1.00 75.62 93 VAL A N 1
ATOM 708 C CA . VAL A 1 93 ? -9.294 16.264 17.279 1.00 75.62 93 VAL A CA 1
ATOM 709 C C . VAL A 1 93 ? -8.164 17.019 16.566 1.00 75.62 93 VAL A C 1
ATOM 711 O O . VAL A 1 93 ? -6.996 16.728 16.798 1.00 75.62 93 VAL A O 1
ATOM 714 N N . ASP A 1 94 ? -8.509 17.943 15.666 1.00 67.19 94 ASP A N 1
ATOM 715 C CA . ASP A 1 94 ? -7.555 18.680 14.819 1.00 67.19 94 ASP A CA 1
ATOM 716 C C . ASP A 1 94 ? -6.739 17.784 13.861 1.00 67.19 94 ASP A C 1
ATOM 718 O O . ASP A 1 94 ? -5.580 18.059 13.555 1.00 67.19 94 ASP A O 1
ATOM 722 N N . SER A 1 95 ? -7.357 16.704 13.362 1.00 64.12 95 SER A N 1
ATOM 723 C CA . SER A 1 95 ? -6.702 15.661 12.557 1.00 64.12 95 SER A CA 1
ATOM 724 C C . SER A 1 95 ? -5.986 16.160 11.307 1.00 64.12 95 SER A C 1
ATOM 726 O O . SER A 1 95 ? -5.093 15.451 10.856 1.00 64.12 95 SER A O 1
ATOM 728 N N . SER A 1 96 ? -6.378 17.317 10.756 1.00 67.50 96 SER A N 1
ATOM 729 C CA . SER A 1 96 ? -5.969 17.797 9.434 1.00 67.50 96 SER A CA 1
ATOM 730 C C . SER A 1 96 ? -4.955 18.935 9.504 1.00 67.50 96 SER A C 1
ATOM 732 O O . SER A 1 96 ? -5.289 20.059 9.878 1.00 67.50 96 SER A O 1
ATOM 734 N N . THR A 1 97 ? -3.721 18.659 9.084 1.00 68.69 97 THR A N 1
ATOM 735 C CA . THR A 1 97 ? -2.697 19.690 8.846 1.00 68.69 97 THR A CA 1
ATOM 736 C C . THR A 1 97 ? -2.369 19.751 7.361 1.00 68.69 97 THR A C 1
ATOM 738 O O . THR A 1 97 ? -2.160 18.711 6.738 1.00 68.69 97 THR A O 1
ATOM 741 N N . TYR A 1 98 ? -2.304 20.970 6.821 1.00 72.69 98 TYR A N 1
ATOM 742 C CA . TYR A 1 98 ? -1.939 21.237 5.433 1.00 72.69 98 TYR A CA 1
ATOM 743 C C . TYR A 1 98 ? -0.459 21.602 5.360 1.00 72.69 98 TYR A C 1
ATOM 745 O O . TYR A 1 98 ? -0.032 22.590 5.963 1.00 72.69 98 TYR A O 1
ATOM 753 N N . ALA A 1 99 ? 0.321 20.825 4.617 1.00 59.19 99 ALA A N 1
ATOM 754 C CA . ALA A 1 99 ? 1.715 21.137 4.336 1.00 59.19 99 ALA A CA 1
ATOM 755 C C . ALA A 1 99 ? 2.005 20.816 2.873 1.00 59.19 99 ALA A C 1
ATOM 757 O O . ALA A 1 99 ? 1.879 19.668 2.475 1.00 59.19 99 ALA A O 1
ATOM 758 N N . ASN A 1 100 ? 2.419 21.822 2.095 1.00 58.94 100 ASN A N 1
ATOM 759 C CA . ASN A 1 100 ? 2.789 21.648 0.684 1.00 58.94 100 ASN A CA 1
ATOM 760 C C . ASN A 1 100 ? 1.726 20.872 -0.115 1.00 58.94 100 ASN A C 1
ATOM 762 O O . ASN A 1 100 ? 2.043 19.874 -0.745 1.00 58.94 100 ASN A O 1
ATOM 766 N N . GLU A 1 101 ? 0.472 21.316 -0.024 1.00 71.50 101 GLU A N 1
ATOM 767 C CA . GLU A 1 101 ? -0.701 20.705 -0.668 1.00 71.50 101 GLU A CA 1
ATOM 768 C C . GLU A 1 101 ? -1.139 19.349 -0.103 1.00 71.50 101 GLU A C 1
ATOM 770 O O . GLU A 1 101 ? -2.307 19.043 -0.263 1.00 71.50 101 GLU A O 1
ATOM 775 N N . ASP A 1 102 ? -0.324 18.612 0.660 1.00 83.38 102 ASP A N 1
ATOM 776 C CA . ASP A 1 102 ? -0.723 17.362 1.327 1.00 83.38 102 ASP A CA 1
ATOM 777 C C . ASP A 1 102 ? -1.597 17.589 2.577 1.00 83.38 102 ASP A C 1
ATOM 779 O O . ASP A 1 102 ? -1.398 18.541 3.345 1.00 83.38 102 ASP A O 1
ATOM 783 N N . ILE A 1 103 ? -2.523 16.654 2.835 1.00 87.56 103 ILE A N 1
ATOM 784 C CA . ILE A 1 103 ? -3.355 16.613 4.046 1.00 87.56 103 ILE A CA 1
ATOM 785 C C . ILE A 1 103 ? -2.902 15.448 4.918 1.00 87.56 103 ILE A C 1
ATOM 787 O O . ILE A 1 103 ? -3.088 14.288 4.569 1.00 87.56 103 ILE A O 1
ATOM 791 N N . THR A 1 104 ? -2.357 15.725 6.099 1.00 90.56 104 THR A N 1
ATOM 792 C CA . THR A 1 104 ? -2.170 14.664 7.103 1.00 90.56 104 THR A CA 1
ATOM 793 C C . THR A 1 104 ? -3.469 14.466 7.861 1.00 90.56 104 THR A C 1
ATOM 795 O O . THR A 1 104 ? -3.986 15.456 8.357 1.00 90.56 104 THR A O 1
ATOM 798 N N . LYS A 1 105 ? -3.965 13.230 7.988 1.00 92.94 105 LYS A N 1
ATOM 799 C CA . LYS A 1 105 ? -5.088 12.862 8.863 1.00 92.94 105 LYS A CA 1
ATOM 800 C C . LYS A 1 105 ? -4.618 11.964 9.993 1.00 92.94 105 LYS A C 1
ATOM 802 O O . LYS A 1 105 ? -3.898 11.001 9.748 1.00 92.94 105 LYS A O 1
ATOM 807 N N . THR A 1 106 ? -5.045 12.256 11.216 1.00 94.56 106 THR A N 1
ATOM 808 C CA . THR A 1 106 ? -4.713 11.469 12.414 1.00 94.56 106 THR A CA 1
ATOM 809 C C . THR A 1 106 ? -5.955 10.814 13.004 1.00 94.56 106 THR A C 1
ATOM 811 O O . THR A 1 106 ? -7.010 11.441 13.092 1.00 94.56 106 THR A O 1
ATOM 814 N N . PHE A 1 107 ? -5.811 9.564 13.434 1.00 95.88 107 PHE A N 1
ATOM 815 C CA . PHE A 1 107 ? -6.866 8.740 14.011 1.00 95.88 107 PHE A CA 1
ATOM 816 C C . PHE A 1 107 ? -6.433 8.195 15.369 1.00 95.88 107 PHE A C 1
ATOM 818 O O . PHE A 1 107 ? -5.305 7.719 15.525 1.00 95.88 107 PHE A O 1
ATOM 825 N N . ASP A 1 108 ? -7.345 8.225 16.334 1.00 96.38 108 ASP A N 1
ATOM 826 C CA . ASP A 1 108 ? -7.218 7.483 17.580 1.00 96.38 108 ASP A CA 1
ATOM 827 C C . ASP A 1 108 ? -7.664 6.037 17.359 1.00 96.38 108 ASP A C 1
ATOM 829 O O . ASP A 1 108 ? -8.741 5.775 16.818 1.00 96.38 108 ASP A O 1
ATOM 833 N N . VAL A 1 109 ? -6.835 5.097 17.801 1.00 96.12 109 VAL A N 1
ATOM 834 C CA . VAL A 1 109 ? -7.091 3.659 17.735 1.00 96.12 109 VAL A CA 1
ATOM 835 C C . VAL A 1 109 ? -7.128 3.113 19.154 1.00 96.12 109 VAL A C 1
ATOM 837 O O . VAL A 1 109 ? -6.137 3.171 19.892 1.00 96.12 109 VAL A O 1
ATOM 840 N N . PHE A 1 110 ? -8.269 2.539 19.521 1.00 95.88 110 PHE A N 1
ATOM 841 C CA . PHE A 1 110 ? -8.473 1.884 20.802 1.00 95.88 110 PHE A CA 1
ATOM 842 C C . PHE A 1 110 ? -8.825 0.415 20.613 1.00 95.88 110 PHE A C 1
ATOM 844 O O . PHE A 1 110 ? -9.676 0.069 19.793 1.00 95.88 110 PHE A O 1
ATOM 851 N N . ILE A 1 111 ? -8.194 -0.444 21.408 1.00 94.75 111 ILE A N 1
ATOM 852 C CA . ILE A 1 111 ? -8.498 -1.874 21.451 1.00 94.75 111 ILE A CA 1
ATOM 853 C C . ILE A 1 111 ? -8.814 -2.271 22.880 1.00 94.75 111 ILE A C 1
ATOM 855 O O . ILE A 1 111 ? -8.107 -1.892 23.813 1.00 94.75 111 ILE A O 1
ATOM 859 N N . TYR A 1 112 ? -9.873 -3.054 23.032 1.00 93.38 112 TYR A N 1
ATOM 860 C CA . TYR A 1 112 ? -10.326 -3.577 24.312 1.00 93.38 112 TYR A CA 1
ATOM 861 C C . TYR A 1 112 ? -10.497 -5.085 24.214 1.00 93.38 112 TYR A C 1
ATOM 863 O O . TYR A 1 112 ? -10.920 -5.601 23.182 1.00 93.38 112 TYR A O 1
ATOM 871 N N . THR A 1 113 ? -10.233 -5.800 25.298 1.00 91.38 113 THR A N 1
ATOM 872 C CA . THR A 1 113 ? -10.704 -7.173 25.460 1.00 91.38 113 THR A CA 1
ATOM 873 C C . THR A 1 113 ? -12.123 -7.171 26.016 1.00 91.38 113 THR A C 1
ATOM 875 O O . THR A 1 113 ? -12.526 -6.255 26.738 1.00 91.38 113 THR A O 1
ATOM 878 N N . THR A 1 114 ? -12.885 -8.224 25.740 1.00 88.62 114 THR A N 1
ATOM 879 C CA . THR A 1 114 ? -14.150 -8.458 26.443 1.00 88.62 114 THR A CA 1
ATOM 880 C C . THR A 1 114 ? -13.945 -9.165 27.780 1.00 88.62 114 THR A C 1
ATOM 882 O O . THR A 1 114 ? -13.073 -10.026 27.902 1.00 88.62 114 THR A O 1
ATOM 885 N N . LYS A 1 115 ? -14.812 -8.882 28.753 1.00 88.38 115 LYS A N 1
ATOM 886 C CA . LYS A 1 115 ? -14.955 -9.649 29.999 1.00 88.38 115 LYS A CA 1
ATOM 887 C C . LYS A 1 115 ? -16.403 -10.077 30.212 1.00 88.38 115 LYS A C 1
ATOM 889 O O . LYS A 1 115 ? -17.310 -9.494 29.628 1.00 88.38 115 LYS A O 1
ATOM 894 N N . LEU A 1 116 ? -16.614 -11.083 31.056 1.00 87.50 116 LEU A N 1
ATOM 895 C CA . LEU A 1 116 ? -17.952 -11.484 31.490 1.00 87.50 116 LEU A CA 1
ATOM 896 C C . LEU A 1 116 ? -18.462 -10.534 32.580 1.00 87.50 116 LEU A C 1
ATOM 898 O O . LEU A 1 116 ? -17.763 -10.293 33.565 1.00 87.50 116 LEU A O 1
ATOM 902 N N . ASP A 1 117 ? -19.679 -10.033 32.403 1.00 85.56 117 ASP A N 1
ATOM 903 C CA . ASP A 1 117 ? -20.415 -9.257 33.398 1.00 85.56 117 ASP A CA 1
ATOM 904 C C . ASP A 1 117 ? -21.334 -10.145 34.257 1.00 85.56 117 ASP A C 1
ATOM 906 O O . ASP A 1 117 ? -21.553 -11.333 33.981 1.00 85.56 117 ASP A O 1
ATOM 910 N N . VAL A 1 118 ? -21.906 -9.552 35.306 1.00 77.12 118 VAL A N 1
ATOM 911 C CA . VAL A 1 118 ? -22.924 -10.167 36.160 1.00 77.12 118 VAL A CA 1
ATOM 912 C C . VAL A 1 118 ? -24.150 -10.516 35.306 1.00 77.12 118 VAL A C 1
ATOM 914 O O . VAL A 1 118 ? -24.934 -9.651 34.933 1.00 77.12 118 VAL A O 1
ATOM 917 N N . GLY A 1 119 ? -24.312 -11.803 34.986 1.00 78.94 119 GLY A N 1
ATOM 918 C CA . GLY A 1 119 ? -25.367 -12.295 34.088 1.00 78.94 119 GLY A CA 1
ATOM 919 C C . GLY A 1 119 ? -24.868 -13.029 32.839 1.00 78.94 119 GLY A C 1
ATOM 920 O O . GLY A 1 119 ? -25.685 -13.386 31.997 1.00 78.94 119 GLY A O 1
ATOM 921 N N . ASN A 1 120 ? -23.559 -13.296 32.730 1.00 78.00 120 ASN A N 1
ATOM 922 C CA . ASN A 1 120 ? -22.921 -14.009 31.611 1.00 78.00 120 ASN A CA 1
ATOM 923 C C . ASN A 1 120 ? -22.983 -13.273 30.259 1.00 78.00 120 ASN A C 1
ATOM 925 O O . ASN A 1 120 ? -22.805 -13.895 29.212 1.00 78.00 120 ASN A O 1
ATOM 929 N N . ALA A 1 121 ? -23.220 -11.960 30.269 1.00 82.00 121 ALA A N 1
ATOM 930 C CA . ALA A 1 121 ? -23.062 -11.123 29.086 1.00 82.00 121 ALA A CA 1
ATOM 931 C C . ALA A 1 121 ? -21.588 -10.739 28.916 1.00 82.00 121 ALA A C 1
ATOM 933 O O . ALA A 1 121 ? -20.905 -10.438 29.895 1.00 82.00 121 ALA A O 1
ATOM 934 N N . TYR A 1 122 ? -21.098 -10.734 27.680 1.00 85.12 122 TYR A N 1
ATOM 935 C CA . TYR A 1 122 ? -19.796 -10.152 27.374 1.00 85.12 122 TYR A CA 1
ATOM 936 C C . TYR A 1 122 ? -19.927 -8.632 27.331 1.00 85.12 122 TYR A C 1
ATOM 938 O O . TYR A 1 122 ? -20.876 -8.113 26.747 1.00 85.12 122 TYR A O 1
ATOM 946 N N . ILE A 1 123 ? -18.983 -7.931 27.955 1.00 87.50 123 ILE A N 1
ATOM 947 C CA . ILE A 1 123 ? -18.891 -6.469 27.972 1.00 87.50 123 ILE A CA 1
ATOM 948 C C . ILE A 1 123 ? -17.466 -6.019 27.660 1.00 87.50 123 ILE A C 1
ATOM 950 O O . ILE A 1 123 ? -16.503 -6.768 27.839 1.00 87.50 123 ILE A O 1
ATOM 954 N N . LYS A 1 124 ? -17.333 -4.761 27.249 1.00 89.88 124 LYS A N 1
ATOM 955 C CA . LYS A 1 124 ? -16.056 -4.067 27.083 1.00 89.88 124 LYS A CA 1
ATOM 956 C C . LYS A 1 124 ? -15.309 -3.967 28.417 1.00 89.88 124 LYS A C 1
ATOM 958 O O . LYS A 1 124 ? -15.860 -3.486 29.410 1.00 89.88 124 LYS A O 1
ATOM 963 N N . ASP A 1 125 ? -14.054 -4.413 28.459 1.00 91.19 125 ASP A N 1
ATOM 964 C CA . ASP A 1 125 ? -13.202 -4.221 29.630 1.00 91.19 125 ASP A CA 1
ATOM 965 C C . ASP A 1 125 ? -12.379 -2.937 29.510 1.00 91.19 125 ASP A C 1
ATOM 967 O O . ASP A 1 125 ? -11.291 -2.933 28.942 1.00 91.19 125 ASP A O 1
ATOM 971 N N . GLU A 1 126 ? -12.869 -1.839 30.079 1.00 90.81 126 GLU A N 1
ATOM 972 C CA . GLU A 1 126 ? -12.167 -0.545 30.056 1.00 90.81 126 GLU A CA 1
ATOM 973 C C . GLU A 1 126 ? -10.750 -0.601 30.660 1.00 90.81 126 GLU A C 1
ATOM 975 O O . GLU A 1 126 ? -9.873 0.154 30.244 1.00 90.81 126 GLU A O 1
ATOM 980 N N . ALA A 1 127 ? -10.483 -1.522 31.594 1.00 89.69 127 ALA A N 1
ATOM 981 C CA . ALA A 1 127 ? -9.151 -1.694 32.180 1.00 89.69 127 ALA A CA 1
ATOM 982 C C . ALA A 1 127 ? -8.129 -2.295 31.195 1.00 89.69 127 ALA A C 1
ATOM 984 O O . ALA A 1 127 ? -6.925 -2.168 31.407 1.00 89.69 127 ALA A O 1
ATOM 985 N N . SER A 1 128 ? -8.604 -2.927 30.118 1.00 89.94 128 SER A N 1
ATOM 986 C CA . SER A 1 128 ? -7.775 -3.541 29.074 1.00 89.94 128 SER A CA 1
ATOM 987 C C . SER A 1 128 ? -7.409 -2.585 27.933 1.00 89.94 128 SER A C 1
ATOM 989 O O . SER A 1 128 ? -6.742 -3.002 26.987 1.00 89.94 128 SER A O 1
ATOM 991 N N . LYS A 1 129 ? -7.858 -1.322 28.000 1.00 93.88 129 LYS A N 1
ATOM 992 C CA . LYS A 1 129 ? -7.726 -0.347 26.914 1.00 93.88 129 LYS A CA 1
ATOM 993 C C . LYS A 1 129 ? -6.272 -0.191 26.466 1.00 93.88 129 LYS A C 1
ATOM 995 O O . LYS A 1 129 ? -5.445 0.377 27.179 1.00 93.88 129 LYS A O 1
ATOM 1000 N N . LEU A 1 130 ? -5.998 -0.595 25.232 1.00 93.88 130 LEU A N 1
ATOM 1001 C CA . LEU A 1 130 ? -4.807 -0.202 24.491 1.00 93.88 130 LEU A CA 1
ATOM 1002 C C . LEU A 1 130 ? -5.155 1.006 23.628 1.00 93.88 130 LEU A C 1
ATOM 1004 O O . LEU A 1 130 ? -6.164 0.997 22.932 1.00 93.88 130 LEU A O 1
ATOM 1008 N N . SER A 1 131 ? -4.331 2.048 23.688 1.00 94.38 131 SER A N 1
ATOM 1009 C CA . SER A 1 131 ? -4.558 3.317 22.996 1.00 94.38 131 SER A CA 1
ATOM 1010 C C . SER A 1 131 ? -3.324 3.690 22.194 1.00 94.38 131 SER A C 1
ATOM 1012 O O . SER A 1 131 ? -2.211 3.605 22.708 1.00 94.38 131 SER A O 1
ATOM 1014 N N . THR A 1 132 ? -3.521 4.129 20.960 1.00 95.56 132 THR A N 1
ATOM 1015 C CA . THR A 1 132 ? -2.476 4.742 20.136 1.00 95.56 132 THR A CA 1
ATOM 1016 C C . THR A 1 132 ? -3.105 5.729 19.168 1.00 95.56 132 THR A C 1
ATOM 1018 O O . THR A 1 132 ? -4.312 5.691 18.941 1.00 95.56 132 THR A O 1
ATOM 1021 N N . THR A 1 133 ? -2.286 6.589 18.583 1.00 95.19 133 THR A N 1
ATOM 1022 C CA . THR A 1 133 ? -2.646 7.339 17.384 1.00 95.19 133 THR A CA 1
ATOM 1023 C C . THR A 1 133 ? -1.947 6.733 16.172 1.00 95.19 133 THR A C 1
ATOM 1025 O O . THR A 1 133 ? -0.896 6.098 16.299 1.00 95.19 133 THR A O 1
ATOM 1028 N N . SER A 1 134 ? -2.540 6.910 14.998 1.00 95.19 134 SER A N 1
ATOM 1029 C CA . SER A 1 134 ? -1.875 6.688 13.716 1.00 95.19 134 SER A CA 1
ATOM 1030 C C . SER A 1 134 ? -2.237 7.810 12.759 1.00 95.19 134 SER A C 1
ATOM 1032 O O . SER A 1 134 ? -3.350 8.335 12.817 1.00 95.19 134 SER A O 1
ATOM 1034 N N . SER A 1 135 ? -1.310 8.167 11.880 1.00 94.00 135 SER A N 1
ATOM 1035 C CA . SER A 1 135 ? -1.504 9.236 10.907 1.00 94.00 135 SER A CA 1
ATOM 1036 C C . SER A 1 135 ? -1.228 8.731 9.503 1.00 94.00 135 SER A C 1
ATOM 1038 O O . SER A 1 135 ? -0.318 7.931 9.300 1.00 94.00 135 SER A O 1
ATOM 1040 N N . VAL A 1 136 ? -1.990 9.238 8.542 1.00 93.81 136 VAL A N 1
ATOM 1041 C CA . VAL A 1 136 ? -1.799 9.012 7.111 1.00 93.81 136 VAL A CA 1
ATOM 1042 C C . VAL A 1 136 ? -1.618 10.350 6.410 1.00 93.81 136 VAL A C 1
ATOM 1044 O O . VAL A 1 136 ? -2.283 11.326 6.754 1.00 93.81 136 VAL A O 1
ATOM 1047 N N . ILE A 1 137 ? -0.717 10.401 5.433 1.00 90.44 137 ILE A N 1
ATOM 1048 C CA . ILE A 1 137 ? -0.544 11.566 4.563 1.00 90.44 137 ILE A CA 1
ATOM 1049 C C . ILE A 1 137 ? -1.339 11.303 3.287 1.00 90.44 137 ILE A C 1
ATOM 1051 O O . ILE A 1 137 ? -1.096 10.318 2.593 1.00 90.44 137 ILE A O 1
ATOM 1055 N N . LEU A 1 138 ? -2.304 12.166 3.000 1.00 89.31 138 LEU A N 1
ATOM 1056 C CA . LEU A 1 138 ? -3.164 12.105 1.831 1.00 89.31 138 LEU A CA 1
ATOM 1057 C C . LEU A 1 138 ? -2.668 13.112 0.803 1.00 89.31 138 LEU A C 1
ATOM 1059 O O . LEU A 1 138 ? -2.702 14.327 1.022 1.00 89.31 138 LEU A O 1
ATOM 1063 N N . LYS A 1 139 ? -2.217 12.577 -0.324 1.00 85.00 139 LYS A N 1
ATOM 1064 C CA . LYS A 1 139 ? -1.766 13.366 -1.464 1.00 85.00 139 LYS A CA 1
ATOM 1065 C C . LYS A 1 139 ? -2.953 13.763 -2.326 1.00 85.00 139 LYS A C 1
ATOM 1067 O O . LYS A 1 139 ? -3.922 13.004 -2.421 1.00 85.00 139 LYS A O 1
ATOM 1072 N N . ASP A 1 140 ? -2.877 14.931 -2.952 1.00 82.12 140 ASP A N 1
ATOM 1073 C CA . ASP A 1 140 ? -3.816 15.274 -4.013 1.00 82.12 140 ASP A CA 1
ATOM 1074 C C . ASP A 1 140 ? -3.486 14.401 -5.227 1.00 82.12 140 ASP A C 1
ATOM 1076 O O . ASP A 1 140 ? -2.377 14.445 -5.767 1.00 82.12 140 ASP A O 1
ATOM 1080 N N . LYS A 1 141 ? -4.439 13.548 -5.612 1.00 80.69 141 LYS A N 1
ATOM 1081 C CA . LYS A 1 141 ? -4.314 12.663 -6.774 1.00 80.69 141 LYS A CA 1
ATOM 1082 C C . LYS A 1 141 ? -5.052 13.188 -8.004 1.00 80.69 141 LYS A C 1
ATOM 1084 O O . LYS A 1 141 ? -5.048 12.521 -9.034 1.00 80.69 141 LYS A O 1
ATOM 1089 N N . THR A 1 142 ? -5.646 14.383 -7.936 1.00 79.06 142 THR A N 1
ATOM 1090 C CA . THR A 1 142 ? -6.432 14.973 -9.035 1.00 79.06 142 THR A CA 1
ATOM 1091 C C . THR A 1 142 ? -5.603 15.129 -10.312 1.00 79.06 142 THR A C 1
ATOM 1093 O O . THR A 1 142 ? -6.119 14.940 -11.413 1.00 79.06 142 THR A O 1
ATOM 1096 N N . ASP A 1 143 ? -4.304 15.401 -10.168 1.00 80.25 143 ASP A N 1
ATOM 1097 C CA . ASP A 1 143 ? -3.381 15.574 -11.289 1.00 80.25 143 ASP A CA 1
ATOM 1098 C C . ASP A 1 143 ? -2.514 14.349 -11.604 1.00 80.25 143 ASP A C 1
ATOM 1100 O O . ASP A 1 143 ? -1.702 14.416 -12.533 1.00 80.25 143 ASP A O 1
ATOM 1104 N N . TRP A 1 144 ? -2.701 13.221 -10.912 1.00 88.12 144 TRP A N 1
ATOM 1105 C CA . TRP A 1 144 ? -1.929 12.007 -11.186 1.00 88.12 144 TRP A CA 1
ATOM 1106 C C . TRP A 1 144 ? -2.186 11.486 -12.602 1.00 88.12 144 TRP A C 1
ATOM 1108 O O . TRP A 1 144 ? -3.257 11.677 -13.188 1.00 88.12 144 TRP A O 1
ATOM 1118 N N . LYS A 1 145 ? -1.168 10.856 -13.190 1.00 91.00 145 LYS A N 1
ATOM 1119 C CA . LYS A 1 145 ? -1.169 10.431 -14.593 1.00 91.00 145 LYS A CA 1
ATOM 1120 C C . LYS A 1 145 ? -1.008 8.921 -14.693 1.00 91.00 145 LYS A C 1
ATOM 1122 O O . LYS A 1 145 ? -0.259 8.311 -13.935 1.00 91.00 145 LYS A O 1
ATOM 1127 N N . ASP A 1 146 ? -1.699 8.312 -15.651 1.00 94.12 146 ASP A N 1
ATOM 1128 C CA . ASP A 1 146 ? -1.416 6.923 -16.005 1.00 94.12 146 ASP A CA 1
ATOM 1129 C C . ASP A 1 146 ? -0.061 6.856 -16.719 1.00 94.12 146 ASP A C 1
ATOM 1131 O O . ASP A 1 146 ? 0.228 7.679 -17.591 1.00 94.12 146 ASP A O 1
ATOM 1135 N N . ILE A 1 147 ? 0.780 5.891 -16.364 1.00 97.12 147 ILE A N 1
ATOM 1136 C CA . ILE A 1 147 ? 2.056 5.677 -17.047 1.00 97.12 147 ILE A CA 1
ATOM 1137 C C . ILE A 1 147 ? 1.751 4.928 -18.346 1.00 97.12 147 ILE A C 1
ATOM 1139 O O . ILE A 1 147 ? 1.204 3.827 -18.331 1.00 97.12 147 ILE A O 1
ATOM 1143 N N . THR A 1 148 ? 2.099 5.509 -19.490 1.00 97.38 148 THR A N 1
ATOM 1144 C CA . THR A 1 148 ? 1.850 4.891 -20.797 1.00 97.38 148 THR A CA 1
ATOM 1145 C C . THR A 1 148 ? 3.152 4.351 -21.365 1.00 97.38 148 THR A C 1
ATOM 1147 O O . THR A 1 148 ? 4.135 5.079 -21.490 1.00 97.38 148 THR A O 1
ATOM 1150 N N . LEU A 1 149 ? 3.156 3.066 -21.713 1.00 97.75 149 LEU A N 1
ATOM 1151 C CA . LEU A 1 149 ? 4.296 2.386 -22.320 1.00 97.75 149 LEU A CA 1
ATOM 1152 C C . LEU A 1 149 ? 3.971 2.036 -23.773 1.00 97.75 149 LEU A C 1
ATOM 1154 O O . LEU A 1 149 ? 2.847 1.639 -24.081 1.00 97.75 149 LEU A O 1
ATOM 1158 N N . ASP A 1 150 ? 4.956 2.132 -24.664 1.00 97.75 150 ASP A N 1
ATOM 1159 C CA . ASP A 1 150 ? 4.809 1.669 -26.051 1.00 97.75 150 ASP A CA 1
ATOM 1160 C C . ASP A 1 150 ? 4.759 0.133 -26.157 1.00 97.75 150 ASP A C 1
ATOM 1162 O O . ASP A 1 150 ? 4.250 -0.416 -27.138 1.00 97.75 150 ASP A O 1
ATOM 1166 N N . LYS A 1 151 ? 5.279 -0.560 -25.138 1.00 96.06 151 LYS A N 1
ATOM 1167 C CA . LYS A 1 151 ? 5.348 -2.016 -25.029 1.00 96.06 151 LYS A CA 1
ATOM 1168 C C . LYS A 1 151 ? 5.114 -2.452 -23.587 1.00 96.06 151 LYS A C 1
ATOM 1170 O O . LYS A 1 151 ? 5.593 -1.826 -22.650 1.00 96.06 151 LYS A O 1
ATOM 1175 N N . ASN A 1 152 ? 4.446 -3.585 -23.432 1.00 95.50 152 ASN A N 1
ATOM 1176 C CA . ASN A 1 152 ? 4.245 -4.283 -22.159 1.00 95.50 152 ASN A CA 1
ATOM 1177 C C . ASN A 1 152 ? 4.923 -5.665 -22.126 1.00 95.50 152 ASN A C 1
ATOM 1179 O O . ASN A 1 152 ? 4.859 -6.358 -21.118 1.00 95.50 152 ASN A O 1
ATOM 1183 N N . TYR A 1 153 ? 5.568 -6.070 -23.222 1.00 96.88 153 TYR A N 1
ATOM 1184 C CA . TYR A 1 153 ? 6.289 -7.332 -23.332 1.00 96.88 153 TYR A CA 1
ATOM 1185 C C . TYR A 1 153 ? 7.500 -7.184 -24.258 1.00 96.88 153 TYR A C 1
ATOM 1187 O O . TYR A 1 153 ? 7.407 -6.555 -25.318 1.00 96.88 153 TYR A O 1
ATOM 1195 N N . LEU A 1 154 ? 8.620 -7.807 -23.891 1.00 94.88 154 LEU A N 1
ATOM 1196 C CA . LEU A 1 154 ? 9.850 -7.845 -24.678 1.00 94.88 154 LEU A CA 1
ATOM 1197 C C . LEU A 1 154 ? 10.510 -9.228 -24.640 1.00 94.88 154 LEU A C 1
ATOM 1199 O O . LEU A 1 154 ? 10.607 -9.878 -23.601 1.00 94.88 154 LEU A O 1
ATOM 1203 N N . PHE A 1 155 ? 11.039 -9.654 -25.788 1.00 93.12 155 PHE A N 1
ATOM 1204 C CA . PHE A 1 155 ? 11.869 -10.852 -25.900 1.00 93.12 155 PHE A CA 1
ATOM 1205 C C . PHE A 1 155 ? 13.287 -10.462 -26.317 1.00 93.12 155 PHE A C 1
ATOM 1207 O O . PHE A 1 155 ? 13.512 -10.049 -27.456 1.00 93.12 155 PHE A O 1
ATOM 1214 N N . LEU A 1 156 ? 14.252 -10.615 -25.410 1.00 92.06 156 LEU A N 1
ATOM 1215 C CA . LEU A 1 156 ? 15.655 -10.302 -25.661 1.00 92.06 156 LEU A CA 1
ATOM 1216 C C . LEU A 1 156 ? 16.416 -11.559 -26.084 1.00 92.06 156 LEU A C 1
ATOM 1218 O O . LEU A 1 156 ? 16.362 -12.610 -25.441 1.00 92.06 156 LEU A O 1
ATOM 1222 N N . LYS A 1 157 ? 17.197 -11.421 -27.155 1.00 85.69 157 LYS A N 1
ATOM 1223 C CA . LYS A 1 157 ? 18.084 -12.477 -27.646 1.00 85.69 157 LYS A CA 1
ATOM 1224 C C . LYS A 1 157 ? 19.462 -12.356 -27.009 1.00 85.69 157 LYS A C 1
ATOM 1226 O O . LYS A 1 157 ? 20.009 -11.269 -26.846 1.00 85.69 157 LYS A O 1
ATOM 1231 N N . THR A 1 158 ? 20.061 -13.499 -26.697 1.00 74.12 158 THR A N 1
ATOM 1232 C CA . THR A 1 158 ? 21.413 -13.559 -26.116 1.00 74.12 158 THR A CA 1
ATOM 1233 C C . THR A 1 158 ? 22.548 -13.449 -27.144 1.00 74.12 158 THR A C 1
ATOM 1235 O O . THR A 1 158 ? 23.692 -13.210 -26.748 1.00 74.12 158 THR A O 1
ATOM 1238 N N . SER A 1 159 ? 22.256 -13.607 -28.442 1.00 68.44 159 SER A N 1
ATOM 1239 C CA . SER A 1 159 ? 23.255 -13.792 -29.505 1.00 68.44 159 SER A CA 1
ATOM 1240 C C . SER A 1 159 ? 23.701 -12.510 -30.219 1.00 68.44 159 SER A C 1
ATOM 1242 O O . SER A 1 159 ? 24.886 -12.393 -30.519 1.00 68.44 159 SER A O 1
ATOM 1244 N N . GLU A 1 160 ? 22.823 -11.530 -30.455 1.00 59.16 160 GLU A N 1
ATOM 1245 C CA . GLU A 1 160 ? 23.152 -10.313 -31.217 1.00 59.16 160 GLU A CA 1
ATOM 1246 C C . GLU A 1 160 ? 22.369 -9.125 -30.652 1.00 59.16 160 GLU A C 1
ATOM 1248 O O . GLU A 1 160 ? 21.152 -9.199 -30.525 1.00 59.16 160 GLU A O 1
ATOM 1253 N N . SER A 1 161 ? 23.089 -8.074 -30.234 1.00 62.62 161 SER A N 1
ATOM 1254 C CA . SER A 1 161 ? 22.605 -6.990 -29.362 1.00 62.62 161 SER A CA 1
ATOM 1255 C C . SER A 1 161 ? 21.867 -7.532 -28.139 1.00 62.62 161 SER A C 1
ATOM 1257 O O . SER A 1 161 ? 20.657 -7.720 -28.153 1.00 62.62 161 SER A O 1
ATOM 1259 N N . LYS A 1 162 ? 22.598 -7.760 -27.042 1.00 80.00 162 LYS A N 1
ATOM 1260 C CA . LYS A 1 162 ? 22.036 -8.130 -25.729 1.00 80.00 162 LYS A CA 1
ATOM 1261 C C . LYS A 1 162 ? 21.160 -7.018 -25.135 1.00 80.00 162 LYS A C 1
ATOM 1263 O O . LYS A 1 162 ? 21.122 -6.880 -23.922 1.00 80.00 162 LYS A O 1
ATOM 1268 N N . THR A 1 163 ? 20.563 -6.168 -25.957 1.00 88.44 163 THR A N 1
ATOM 1269 C CA . THR A 1 163 ? 19.835 -4.978 -25.573 1.00 88.44 163 THR A CA 1
ATOM 1270 C C . THR A 1 163 ? 18.613 -4.798 -26.450 1.00 88.44 163 THR A C 1
ATOM 1272 O O . THR A 1 163 ? 18.700 -4.958 -27.663 1.00 88.44 163 THR A O 1
ATOM 1275 N N . ASP A 1 164 ? 17.514 -4.400 -25.832 1.00 93.38 164 ASP A N 1
ATOM 1276 C CA . ASP A 1 164 ? 16.305 -3.907 -26.493 1.00 93.38 164 ASP A CA 1
ATOM 1277 C C . ASP A 1 164 ? 15.803 -2.706 -25.680 1.00 93.38 164 ASP A C 1
ATOM 1279 O O . ASP A 1 164 ? 16.419 -2.336 -24.678 1.00 93.38 164 ASP A O 1
ATOM 1283 N N . GLN A 1 165 ? 14.715 -2.074 -26.094 1.00 95.69 165 GLN A N 1
ATOM 1284 C CA . GLN A 1 165 ? 14.159 -0.917 -25.410 1.00 95.69 165 GLN A CA 1
ATOM 1285 C C . GLN A 1 165 ? 12.635 -0.875 -25.464 1.00 95.69 165 GLN A C 1
ATOM 1287 O O . GLN A 1 165 ? 11.995 -1.426 -26.369 1.00 95.69 165 GLN A O 1
ATOM 1292 N N . PHE A 1 166 ? 12.077 -0.134 -24.518 1.00 97.56 166 PHE A N 1
ATOM 1293 C CA . PHE A 1 166 ? 10.721 0.397 -24.568 1.00 97.56 166 PHE A CA 1
ATOM 1294 C C . PHE A 1 166 ? 10.760 1.892 -24.235 1.00 97.56 166 PHE A C 1
ATOM 1296 O O . PHE A 1 166 ? 11.791 2.430 -23.814 1.00 97.56 166 PHE A O 1
ATOM 1303 N N . THR A 1 167 ? 9.643 2.568 -24.450 1.00 98.38 167 THR A N 1
ATOM 1304 C CA . THR A 1 167 ? 9.491 4.002 -24.238 1.00 98.38 167 THR A CA 1
ATOM 1305 C C . THR A 1 167 ? 8.289 4.279 -23.348 1.00 98.38 167 THR A C 1
ATOM 1307 O O . THR A 1 167 ? 7.189 3.782 -23.587 1.00 98.38 167 THR A O 1
ATOM 1310 N N . ILE A 1 168 ? 8.507 5.119 -22.340 1.00 98.31 168 ILE A N 1
ATOM 1311 C CA . ILE A 1 168 ? 7.455 5.763 -21.557 1.00 98.31 168 ILE A CA 1
ATOM 1312 C C . ILE A 1 168 ? 6.963 6.955 -22.381 1.00 98.31 168 ILE A C 1
ATOM 1314 O O . ILE A 1 168 ? 7.668 7.952 -22.526 1.00 98.31 168 ILE A O 1
ATOM 1318 N N . THR A 1 169 ? 5.786 6.837 -22.991 1.00 97.62 169 THR A N 1
ATOM 1319 C CA . THR A 1 169 ? 5.350 7.752 -24.060 1.00 97.62 169 THR A CA 1
ATOM 1320 C C . THR A 1 169 ? 4.846 9.100 -23.558 1.00 97.62 169 THR A C 1
ATOM 1322 O O . THR A 1 169 ? 4.629 9.991 -24.369 1.00 97.62 169 THR A O 1
ATOM 1325 N N . ASN A 1 170 ? 4.611 9.230 -22.255 1.00 96.44 170 ASN A N 1
ATOM 1326 C CA . ASN A 1 170 ? 4.082 10.429 -21.609 1.00 96.44 170 ASN A CA 1
ATOM 1327 C C . ASN A 1 170 ? 5.019 10.954 -20.506 1.00 96.44 170 ASN A C 1
ATOM 1329 O O . ASN A 1 170 ? 4.560 11.513 -19.508 1.00 96.44 170 ASN A O 1
ATOM 1333 N N . MET A 1 171 ? 6.329 10.739 -20.675 1.00 95.94 171 MET A N 1
ATOM 1334 C CA . MET A 1 171 ? 7.385 11.104 -19.722 1.00 95.94 171 MET A CA 1
ATOM 1335 C C . MET A 1 171 ? 7.322 12.577 -19.288 1.00 95.94 171 MET A C 1
ATOM 1337 O O . MET A 1 171 ? 7.643 12.907 -18.153 1.00 95.94 171 MET A O 1
ATOM 1341 N N . GLU A 1 172 ? 6.886 13.470 -20.173 1.00 94.44 172 GLU A N 1
ATOM 1342 C CA . GLU A 1 172 ? 6.769 14.906 -19.929 1.00 94.44 172 GLU A CA 1
ATOM 1343 C C . GLU A 1 172 ? 5.720 15.290 -18.874 1.00 94.44 172 GLU A C 1
ATOM 1345 O O . GLU A 1 172 ? 5.749 16.417 -18.382 1.00 94.44 172 GLU A O 1
ATOM 1350 N N . PHE A 1 173 ? 4.812 14.375 -18.526 1.00 93.12 173 PHE A N 1
ATOM 1351 C CA . PHE A 1 173 ? 3.782 14.582 -17.505 1.00 93.12 173 PHE A CA 1
ATOM 1352 C C . PHE A 1 173 ? 4.056 13.811 -16.206 1.00 93.12 173 PHE A C 1
ATOM 1354 O O . PHE A 1 173 ? 3.254 13.892 -15.275 1.00 93.12 173 PHE A O 1
ATOM 1361 N N . LEU A 1 174 ? 5.146 13.043 -16.150 1.00 94.56 174 LEU A N 1
ATOM 1362 C CA . LEU A 1 174 ? 5.489 12.191 -15.017 1.00 94.56 174 LEU A CA 1
ATOM 1363 C C . LEU A 1 174 ? 6.621 12.799 -14.188 1.00 94.56 174 LEU A C 1
ATOM 1365 O O . LEU A 1 174 ? 7.545 13.419 -14.714 1.00 94.56 174 LEU A O 1
ATOM 1369 N N . GLU A 1 175 ? 6.558 12.576 -12.881 1.00 92.38 175 GLU A N 1
ATOM 1370 C CA . GLU A 1 175 ? 7.525 13.076 -11.906 1.00 92.38 175 GLU A CA 1
ATOM 1371 C C . GLU A 1 175 ? 8.302 11.924 -11.258 1.00 92.38 175 GLU A C 1
ATOM 1373 O O . GLU A 1 175 ? 7.778 10.823 -11.080 1.00 92.38 175 GLU A O 1
ATOM 1378 N N . ASP A 1 176 ? 9.580 12.180 -10.947 1.00 93.88 176 ASP A N 1
ATOM 1379 C CA . ASP A 1 176 ? 10.510 11.259 -10.273 1.00 93.88 176 ASP A CA 1
ATOM 1380 C C . ASP A 1 176 ? 10.429 9.802 -10.757 1.00 93.88 176 ASP A C 1
ATOM 1382 O O . ASP A 1 176 ? 10.347 8.860 -9.966 1.00 93.88 176 ASP A O 1
ATOM 1386 N N . VAL A 1 177 ? 10.430 9.614 -12.079 1.00 96.56 177 VAL A N 1
ATOM 1387 C CA . VAL A 1 177 ? 10.277 8.289 -12.683 1.00 96.56 177 VAL A CA 1
ATOM 1388 C C . VAL A 1 177 ? 11.471 7.399 -12.348 1.00 96.56 177 VAL A C 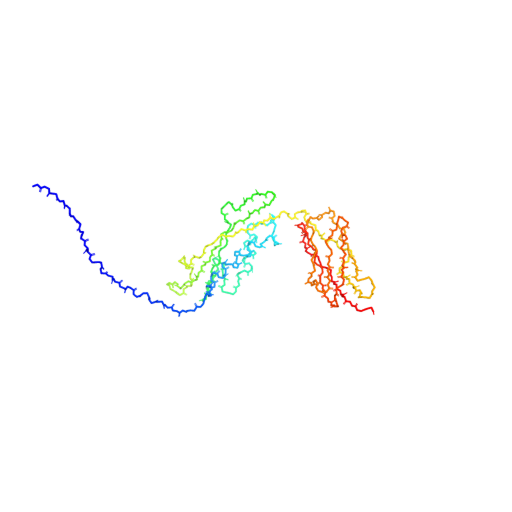1
ATOM 1390 O O . VAL A 1 177 ? 12.623 7.755 -12.607 1.00 96.56 177 VAL A O 1
ATOM 1393 N N . VAL A 1 178 ? 11.180 6.208 -11.826 1.00 97.88 178 VAL A N 1
ATOM 1394 C CA . VAL A 1 178 ? 12.165 5.173 -11.499 1.00 97.88 178 VAL A CA 1
ATOM 1395 C C . VAL A 1 178 ? 11.801 3.880 -12.211 1.00 97.88 178 VAL A C 1
ATOM 1397 O O . VAL A 1 178 ? 10.648 3.453 -12.212 1.00 97.88 178 VAL A O 1
ATOM 1400 N N . VAL A 1 179 ? 12.808 3.224 -12.780 1.00 98.19 179 VAL A N 1
ATOM 1401 C CA . VAL A 1 179 ? 12.671 1.909 -13.412 1.00 98.19 179 VAL A CA 1
ATOM 1402 C C . VAL A 1 179 ? 13.482 0.876 -12.642 1.00 98.19 179 VAL A C 1
ATOM 1404 O O . VAL A 1 179 ? 14.656 1.101 -12.344 1.00 98.19 179 VAL A O 1
ATOM 1407 N N . VAL A 1 180 ? 12.864 -0.258 -12.315 1.00 97.88 180 VAL A N 1
ATOM 1408 C CA . VAL A 1 180 ? 13.458 -1.325 -11.499 1.00 97.88 180 VAL A CA 1
ATOM 1409 C C . VAL A 1 180 ? 13.288 -2.667 -12.201 1.00 97.88 180 VAL A C 1
ATOM 1411 O O . VAL A 1 180 ? 12.216 -2.959 -12.719 1.00 97.88 180 VAL A O 1
ATOM 1414 N N . SER A 1 181 ? 14.330 -3.496 -12.203 1.00 97.81 181 SER A N 1
ATOM 1415 C CA . SER A 1 181 ? 14.220 -4.900 -12.616 1.00 97.81 181 SER A CA 1
ATOM 1416 C C . SER A 1 181 ? 13.867 -5.775 -11.418 1.00 97.81 181 SER A C 1
ATOM 1418 O O . SER A 1 181 ? 14.451 -5.614 -10.345 1.00 97.81 181 SER A O 1
ATOM 1420 N N . SER A 1 182 ? 12.953 -6.726 -11.597 1.00 98.12 182 SER A N 1
ATOM 1421 C CA . SER A 1 182 ? 12.641 -7.729 -10.576 1.00 98.12 182 SER A CA 1
ATOM 1422 C C . SER A 1 182 ? 13.798 -8.710 -10.343 1.00 98.12 182 SER A C 1
ATOM 1424 O O . SER A 1 182 ? 13.905 -9.274 -9.256 1.00 98.12 182 SER A O 1
ATOM 1426 N N . ASP A 1 183 ? 14.657 -8.925 -11.351 1.00 97.75 183 ASP A N 1
ATOM 1427 C CA . ASP A 1 183 ? 15.864 -9.754 -11.258 1.00 97.75 183 ASP A CA 1
ATOM 1428 C C . ASP A 1 183 ? 16.984 -9.227 -12.174 1.00 97.75 183 ASP A C 1
ATOM 1430 O O . ASP A 1 183 ? 17.073 -9.536 -13.369 1.00 97.75 183 ASP A O 1
ATOM 1434 N N . GLU A 1 184 ? 17.896 -8.455 -11.582 1.00 96.38 184 GLU A N 1
ATOM 1435 C CA . GLU A 1 184 ? 19.073 -7.907 -12.267 1.00 96.38 184 GLU A CA 1
ATOM 1436 C C . GLU A 1 184 ? 20.076 -8.978 -12.733 1.00 96.38 184 GLU A C 1
ATOM 1438 O O . GLU A 1 184 ? 20.947 -8.686 -13.558 1.00 96.38 184 GLU A O 1
ATOM 1443 N N . ASN A 1 185 ? 19.954 -10.234 -12.276 1.00 96.12 185 ASN A N 1
ATOM 1444 C CA . ASN A 1 185 ? 20.761 -11.334 -12.809 1.00 96.12 185 ASN A CA 1
ATOM 1445 C C . ASN A 1 185 ? 20.280 -11.787 -14.192 1.00 96.12 185 ASN A C 1
ATOM 1447 O O . ASN A 1 185 ? 21.050 -12.428 -14.910 1.00 96.12 185 ASN A O 1
ATOM 1451 N N . ILE A 1 186 ? 19.038 -11.477 -14.571 1.00 95.31 186 ILE A N 1
ATOM 1452 C CA . ILE A 1 186 ? 18.447 -11.833 -15.867 1.00 95.31 186 ILE A CA 1
ATOM 1453 C C . ILE A 1 186 ? 18.519 -10.637 -16.811 1.00 95.31 186 ILE A C 1
ATOM 1455 O O . ILE A 1 186 ? 19.048 -10.756 -17.920 1.00 95.31 186 ILE A O 1
ATOM 1459 N N . VAL A 1 187 ? 18.050 -9.471 -16.366 1.00 96.44 187 VAL A N 1
ATOM 1460 C CA . VAL A 1 187 ? 18.003 -8.248 -17.171 1.00 96.44 187 VAL A CA 1
ATOM 1461 C C . VAL A 1 187 ? 18.228 -7.021 -16.296 1.00 96.44 187 VAL A C 1
ATOM 1463 O O . VAL A 1 187 ? 17.658 -6.904 -15.216 1.00 96.44 187 VAL A O 1
ATOM 1466 N N . ILE A 1 188 ? 19.036 -6.081 -16.779 1.00 95.88 188 ILE A N 1
ATOM 1467 C CA . ILE A 1 188 ? 19.171 -4.751 -16.171 1.00 95.88 188 ILE A CA 1
ATOM 1468 C C . ILE A 1 188 ? 18.475 -3.710 -17.048 1.00 95.88 188 ILE A C 1
ATOM 1470 O O . ILE A 1 188 ? 18.507 -3.822 -18.274 1.00 95.88 188 ILE A O 1
ATOM 1474 N N . ALA A 1 189 ? 17.881 -2.694 -16.429 1.00 97.38 189 ALA A N 1
ATOM 1475 C CA . ALA A 1 189 ? 17.230 -1.579 -17.111 1.00 97.38 189 ALA A CA 1
ATOM 1476 C C . ALA A 1 189 ? 17.951 -0.263 -16.798 1.00 97.38 189 ALA A C 1
ATOM 1478 O O . ALA A 1 189 ? 18.390 -0.040 -15.669 1.00 97.38 189 ALA A O 1
ATOM 1479 N N . SER A 1 190 ? 18.087 0.619 -17.788 1.00 97.44 190 SER A N 1
ATOM 1480 C CA . SER A 1 190 ? 18.532 1.992 -17.543 1.00 97.44 190 SER A CA 1
ATOM 1481 C C . SER A 1 190 ? 17.425 2.818 -16.886 1.00 97.44 190 SER A C 1
ATOM 1483 O O . SER A 1 190 ? 16.242 2.565 -17.104 1.00 97.44 190 SER A O 1
ATOM 1485 N N . GLN A 1 191 ? 17.797 3.870 -16.155 1.00 97.50 191 GLN A N 1
ATOM 1486 C CA . GLN A 1 191 ? 16.829 4.916 -15.816 1.00 97.50 191 GLN A CA 1
ATOM 1487 C C . GLN A 1 191 ? 16.447 5.700 -17.084 1.00 97.50 191 GLN A C 1
ATOM 1489 O O . GLN A 1 191 ? 17.316 5.894 -17.945 1.00 97.50 191 GLN A O 1
ATOM 1494 N N . PRO A 1 192 ? 15.181 6.128 -17.230 1.00 96.12 192 PRO A N 1
ATOM 1495 C CA . PRO A 1 192 ? 14.728 6.855 -18.405 1.00 96.12 192 PRO A CA 1
ATOM 1496 C C . PRO A 1 192 ? 15.302 8.274 -18.433 1.00 96.12 192 PRO A C 1
ATOM 1498 O O . PRO A 1 192 ? 15.400 8.957 -17.412 1.00 96.12 192 PRO A O 1
ATOM 1501 N N . GLY A 1 193 ? 15.677 8.726 -19.629 1.00 91.75 193 GLY A N 1
ATOM 1502 C CA . GLY A 1 193 ? 15.960 10.133 -19.891 1.00 91.75 193 GLY A CA 1
ATOM 1503 C C . GLY A 1 193 ? 14.675 10.951 -20.055 1.00 91.75 193 GLY A C 1
ATOM 1504 O O . GLY A 1 193 ? 13.564 10.454 -19.894 1.00 91.75 193 GLY A O 1
ATOM 1505 N N . LYS A 1 194 ? 14.813 12.223 -20.451 1.00 92.62 194 LYS A N 1
ATOM 1506 C CA . LYS A 1 194 ? 13.656 13.087 -20.774 1.00 92.62 194 LYS A CA 1
ATOM 1507 C C . LYS A 1 194 ? 12.847 12.609 -21.985 1.00 92.62 194 LYS A C 1
ATOM 1509 O O . LYS A 1 194 ? 11.728 13.059 -22.179 1.00 92.62 194 LYS A O 1
ATOM 1514 N N . ASP A 1 195 ? 13.436 11.755 -22.811 1.00 95.12 195 ASP A N 1
ATOM 1515 C CA . ASP A 1 195 ? 12.810 11.112 -23.965 1.00 95.12 195 ASP A CA 1
ATOM 1516 C C . ASP A 1 195 ? 12.030 9.838 -23.593 1.00 95.12 195 ASP A C 1
ATOM 1518 O O . ASP A 1 195 ? 11.432 9.216 -24.469 1.00 95.12 195 ASP A O 1
ATOM 1522 N N . GLY A 1 196 ? 12.041 9.437 -22.315 1.00 97.06 196 GLY A N 1
ATOM 1523 C CA . GLY A 1 196 ? 11.310 8.273 -21.815 1.00 97.06 196 GLY A CA 1
ATOM 1524 C C . GLY A 1 196 ? 11.878 6.929 -22.275 1.00 97.06 196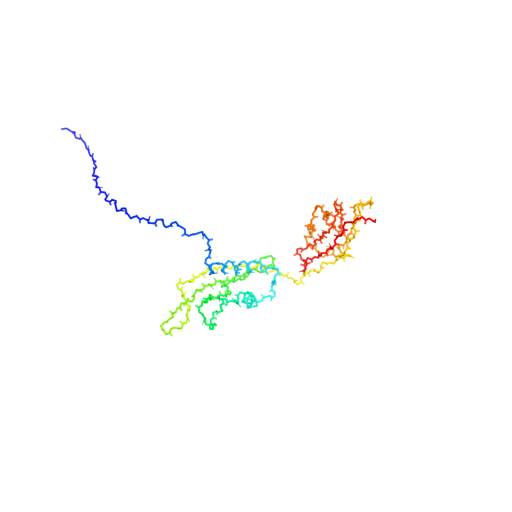 GLY A C 1
ATOM 1525 O O . GLY A 1 196 ? 11.253 5.898 -22.034 1.00 97.06 196 GLY A O 1
ATOM 1526 N N . ILE A 1 197 ? 13.036 6.905 -22.945 1.00 97.88 197 ILE A N 1
ATOM 1527 C CA . ILE A 1 197 ? 13.624 5.667 -23.468 1.00 97.88 197 ILE A CA 1
ATOM 1528 C C . ILE A 1 197 ? 14.282 4.884 -22.331 1.00 97.88 197 ILE A C 1
ATOM 1530 O O . ILE A 1 197 ? 15.159 5.390 -21.629 1.00 97.88 197 ILE A O 1
ATOM 1534 N N . VAL A 1 198 ? 13.898 3.614 -22.203 1.00 98.00 198 VAL A N 1
ATOM 1535 C CA . VAL A 1 198 ? 14.486 2.652 -21.271 1.00 98.00 198 VAL A CA 1
ATOM 1536 C C . VAL A 1 198 ? 15.207 1.578 -22.068 1.00 98.00 198 VAL A C 1
ATOM 1538 O O . VAL A 1 198 ? 14.592 0.843 -22.838 1.00 98.00 198 VAL A O 1
ATOM 1541 N N . ILE A 1 199 ? 16.518 1.466 -21.864 1.00 96.56 199 ILE A N 1
ATOM 1542 C CA . ILE A 1 199 ? 17.349 0.447 -22.500 1.00 96.56 199 ILE A CA 1
ATOM 1543 C C . ILE A 1 199 ? 17.478 -0.732 -21.545 1.00 96.56 199 ILE A C 1
ATOM 1545 O O . ILE A 1 199 ? 17.958 -0.598 -20.418 1.00 96.56 199 ILE A O 1
ATOM 1549 N N . LEU A 1 200 ? 17.083 -1.903 -22.023 1.00 96.31 200 LEU A N 1
ATOM 1550 C CA . LEU A 1 200 ? 17.244 -3.171 -21.336 1.00 96.31 200 LEU A CA 1
ATOM 1551 C C . LEU A 1 200 ? 18.514 -3.851 -21.805 1.00 96.31 200 LEU A C 1
ATOM 1553 O O . LEU A 1 200 ? 18.856 -3.777 -22.981 1.00 96.31 200 LEU A O 1
ATOM 1557 N N . LYS A 1 201 ? 19.194 -4.557 -20.904 1.00 94.81 201 LYS A N 1
ATOM 1558 C CA . LYS A 1 201 ? 20.335 -5.402 -21.241 1.00 94.81 201 LYS A CA 1
ATOM 1559 C C . LYS A 1 201 ? 20.180 -6.792 -20.640 1.00 94.81 201 LYS A C 1
ATOM 1561 O O . LYS A 1 201 ? 20.170 -6.948 -19.423 1.00 94.81 201 LYS A O 1
ATOM 1566 N N . ALA A 1 202 ? 20.137 -7.795 -21.507 1.00 94.75 202 ALA A N 1
ATOM 1567 C CA . ALA A 1 202 ? 20.143 -9.204 -21.152 1.00 94.75 202 ALA A CA 1
ATOM 1568 C C . ALA A 1 202 ? 21.486 -9.614 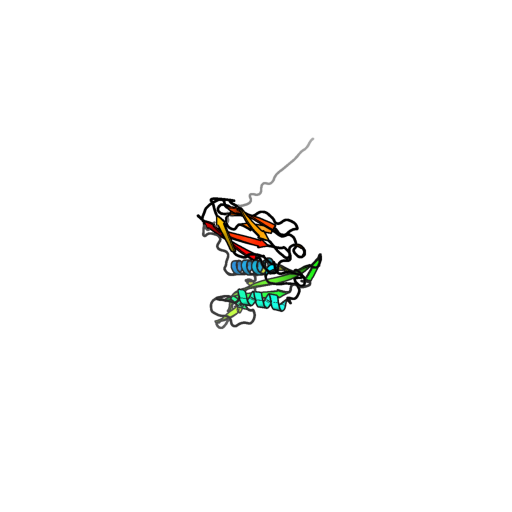-20.530 1.00 94.75 202 ALA A C 1
ATOM 1570 O O . ALA A 1 202 ? 22.562 -9.374 -21.097 1.00 94.75 202 ALA A O 1
ATOM 1571 N N . ILE A 1 203 ? 21.407 -10.277 -19.378 1.00 93.19 203 ILE A N 1
ATOM 1572 C CA . ILE A 1 203 ? 22.542 -10.808 -18.622 1.00 93.19 203 ILE A CA 1
ATOM 1573 C C . ILE A 1 203 ? 22.557 -12.336 -18.714 1.00 93.19 203 ILE A C 1
ATOM 1575 O O . ILE A 1 203 ? 23.519 -12.894 -19.244 1.00 93.19 203 ILE A O 1
ATOM 1579 N N . ASN A 1 204 ? 21.477 -12.991 -18.279 1.00 93.19 204 ASN A N 1
ATOM 1580 C CA . ASN A 1 204 ? 21.294 -14.444 -18.321 1.00 93.19 204 ASN A CA 1
ATOM 1581 C C . ASN A 1 204 ? 19.916 -14.813 -18.883 1.00 93.19 204 ASN A C 1
ATOM 1583 O O . ASN A 1 204 ? 19.024 -13.977 -18.971 1.00 93.19 204 ASN A O 1
ATOM 1587 N N . LEU A 1 205 ? 19.756 -16.082 -19.263 1.00 94.19 205 LEU A N 1
ATOM 1588 C CA . LEU A 1 205 ? 18.472 -16.636 -19.695 1.00 94.19 205 LEU A CA 1
ATOM 1589 C C . LEU A 1 205 ? 17.483 -16.676 -18.530 1.00 94.19 205 LEU A C 1
ATOM 1591 O O . LEU A 1 205 ? 17.867 -17.001 -17.407 1.00 94.19 205 LEU A O 1
ATOM 1595 N N . GLY A 1 206 ? 16.212 -16.433 -18.825 1.00 95.88 206 GLY A N 1
ATOM 1596 C CA . GLY A 1 206 ? 15.146 -16.475 -17.833 1.00 95.88 206 GLY A CA 1
ATOM 1597 C C . GLY A 1 206 ? 14.057 -15.450 -18.111 1.00 95.88 206 GLY A C 1
ATOM 1598 O O . GLY A 1 206 ? 14.032 -14.832 -19.175 1.00 95.88 206 GLY A O 1
ATOM 1599 N N . ASN A 1 207 ? 13.173 -15.283 -17.131 1.00 97.38 207 ASN A N 1
ATOM 1600 C CA . ASN A 1 207 ? 12.079 -14.321 -17.164 1.00 97.38 207 ASN A CA 1
ATOM 1601 C C . ASN A 1 207 ? 12.268 -13.310 -16.034 1.00 97.38 207 ASN A C 1
ATOM 1603 O O . ASN A 1 207 ? 12.643 -13.699 -14.929 1.00 97.38 207 ASN A O 1
ATOM 1607 N N . ALA A 1 208 ? 11.978 -12.047 -16.305 1.00 97.62 208 ALA A N 1
ATOM 1608 C CA . ALA A 1 208 ? 11.991 -10.973 -15.325 1.00 97.62 208 ALA A CA 1
ATOM 1609 C C . ALA A 1 208 ? 10.920 -9.937 -15.677 1.00 97.62 208 ALA A C 1
ATOM 1611 O O . ALA A 1 208 ? 10.425 -9.896 -16.801 1.00 97.62 208 ALA A O 1
ATOM 1612 N N . GLU A 1 209 ? 10.601 -9.081 -14.720 1.00 98.44 209 GLU A N 1
ATOM 1613 C CA . GLU A 1 209 ? 9.684 -7.961 -14.879 1.00 98.44 209 GLU A CA 1
ATOM 1614 C C . GLU A 1 209 ? 10.470 -6.656 -14.771 1.00 98.44 209 GLU A C 1
ATOM 1616 O O . GLU A 1 209 ? 11.350 -6.512 -13.917 1.00 98.44 209 GLU A O 1
ATOM 1621 N N . ILE A 1 210 ? 10.148 -5.689 -15.625 1.00 98.38 210 ILE A N 1
ATOM 1622 C CA . ILE A 1 210 ? 10.614 -4.311 -15.472 1.00 98.38 210 ILE A CA 1
ATOM 1623 C C . ILE A 1 210 ? 9.456 -3.470 -14.958 1.00 98.38 210 ILE A C 1
ATOM 1625 O O . ILE A 1 210 ? 8.441 -3.327 -15.635 1.00 98.38 210 ILE A O 1
ATOM 1629 N N . ILE A 1 211 ? 9.628 -2.909 -13.766 1.00 98.25 211 ILE A N 1
ATOM 1630 C CA . ILE A 1 211 ? 8.631 -2.119 -13.051 1.00 98.25 211 ILE A CA 1
ATOM 1631 C C . ILE A 1 211 ? 8.968 -0.641 -13.233 1.00 98.25 211 ILE A C 1
ATOM 1633 O O . ILE A 1 211 ? 10.052 -0.191 -12.856 1.00 98.25 211 ILE A O 1
ATOM 1637 N N . VAL A 1 212 ? 8.032 0.115 -13.795 1.00 98.19 212 VAL A N 1
ATOM 1638 C CA . VAL A 1 212 ? 8.106 1.564 -13.980 1.00 98.19 212 VAL A CA 1
ATOM 1639 C C . VAL A 1 212 ? 7.223 2.230 -12.934 1.00 98.19 212 VAL A C 1
ATOM 1641 O O . VAL A 1 212 ? 6.029 1.946 -12.864 1.00 98.19 212 VAL A O 1
ATOM 1644 N N . LYS A 1 213 ? 7.816 3.125 -12.146 1.00 96.94 213 LYS A N 1
ATOM 1645 C CA . LYS A 1 213 ? 7.159 3.896 -11.086 1.00 96.94 213 LYS A CA 1
ATOM 1646 C C . LYS A 1 213 ? 7.296 5.383 -11.385 1.00 96.94 213 LYS A C 1
ATOM 1648 O O . LYS A 1 213 ? 8.328 5.799 -11.907 1.00 96.94 213 LYS A O 1
ATOM 1653 N N . ALA A 1 214 ? 6.306 6.180 -11.006 1.00 95.19 214 ALA A N 1
ATOM 1654 C CA . ALA A 1 214 ? 6.369 7.642 -11.022 1.00 95.19 214 ALA A CA 1
ATOM 1655 C C . ALA A 1 214 ? 5.744 8.178 -9.729 1.00 95.19 214 ALA A C 1
ATOM 1657 O O . ALA A 1 214 ? 4.783 7.592 -9.232 1.00 95.19 214 ALA A O 1
ATOM 1658 N N . SER A 1 215 ? 6.263 9.275 -9.175 1.00 90.31 215 SER A N 1
ATOM 1659 C CA . SER A 1 215 ? 5.762 9.824 -7.903 1.00 90.31 215 SER A CA 1
ATOM 1660 C C . SER A 1 215 ? 4.335 10.374 -8.003 1.00 90.31 215 SER A C 1
ATOM 1662 O O . SER A 1 215 ? 3.619 10.388 -7.000 1.00 90.31 215 SER A O 1
ATOM 1664 N N . ASN A 1 216 ? 3.921 10.768 -9.210 1.00 89.81 216 ASN A N 1
ATOM 1665 C CA . ASN A 1 216 ? 2.564 11.173 -9.579 1.00 89.81 216 ASN A CA 1
ATOM 1666 C C . ASN A 1 216 ? 1.857 10.138 -10.488 1.00 89.81 216 ASN A C 1
ATOM 1668 O O . ASN A 1 216 ? 0.917 10.481 -11.211 1.00 89.81 216 ASN A O 1
ATOM 1672 N N . GLY A 1 217 ? 2.336 8.889 -10.505 1.00 91.06 217 GLY A N 1
ATOM 1673 C CA . GLY A 1 217 ? 1.753 7.798 -11.285 1.00 91.06 217 GLY A CA 1
ATOM 1674 C C . GLY A 1 217 ? 0.555 7.167 -10.577 1.00 91.06 217 GLY A C 1
ATOM 1675 O O . GLY A 1 217 ? 0.645 6.850 -9.396 1.00 91.06 217 GLY A O 1
ATOM 1676 N N . ILE A 1 218 ? -0.553 6.951 -11.296 1.00 89.00 218 ILE A N 1
ATOM 1677 C CA . ILE A 1 218 ? -1.754 6.282 -10.748 1.00 89.00 218 ILE A CA 1
ATOM 1678 C C . ILE A 1 218 ? -1.426 4.864 -10.266 1.00 89.00 218 ILE A C 1
ATOM 1680 O O . ILE A 1 218 ? -1.801 4.485 -9.159 1.00 89.00 218 ILE A O 1
ATOM 1684 N N . GLU A 1 219 ? -0.705 4.107 -11.090 1.00 90.56 219 GLU A N 1
ATOM 1685 C CA . GLU A 1 219 ? -0.258 2.745 -10.808 1.00 90.56 219 GLU A CA 1
ATOM 1686 C C . GLU A 1 219 ? 1.121 2.508 -11.430 1.00 90.56 219 GLU A C 1
ATOM 1688 O O . GLU A 1 219 ? 1.465 3.095 -12.463 1.00 90.56 219 GLU A O 1
ATOM 1693 N N . ASP A 1 220 ? 1.881 1.595 -10.826 1.00 95.50 220 ASP A N 1
ATOM 1694 C CA . ASP A 1 220 ? 3.096 1.055 -11.428 1.00 95.50 220 ASP A CA 1
ATOM 1695 C C . ASP A 1 220 ? 2.752 0.317 -12.733 1.00 95.50 220 ASP A C 1
ATOM 1697 O O . ASP A 1 220 ? 1.725 -0.360 -12.840 1.00 95.50 220 ASP A O 1
ATOM 1701 N N . LYS A 1 221 ? 3.641 0.391 -13.727 1.00 97.56 221 LYS A N 1
ATOM 1702 C CA . LYS A 1 221 ? 3.516 -0.405 -14.958 1.00 97.56 221 LYS A CA 1
ATOM 1703 C C . LYS A 1 221 ? 4.600 -1.450 -15.050 1.00 97.56 221 LYS A C 1
ATOM 1705 O O . LYS A 1 221 ? 5.740 -1.217 -14.662 1.00 97.56 221 LYS A O 1
ATOM 1710 N N . VAL A 1 222 ? 4.229 -2.589 -15.617 1.00 97.69 222 VAL A N 1
ATOM 1711 C CA . VAL A 1 222 ? 5.109 -3.741 -15.766 1.00 97.69 222 VAL A CA 1
ATOM 1712 C C . VAL A 1 222 ? 5.323 -4.035 -17.243 1.00 97.69 222 VAL A C 1
ATOM 1714 O O . VAL A 1 222 ? 4.378 -4.034 -18.035 1.00 97.69 222 VAL A O 1
ATOM 1717 N N . VAL A 1 223 ? 6.580 -4.285 -17.599 1.00 98.12 223 VAL A N 1
ATOM 1718 C CA . VAL A 1 223 ? 6.972 -4.891 -18.870 1.00 98.12 223 VAL A CA 1
ATOM 1719 C C . VAL A 1 223 ? 7.501 -6.285 -18.581 1.00 98.12 223 VAL A C 1
ATOM 1721 O O . VAL A 1 223 ? 8.517 -6.436 -17.900 1.00 98.12 223 VAL A O 1
ATOM 1724 N N . ASP A 1 224 ? 6.841 -7.294 -19.135 1.00 98.12 224 ASP A N 1
ATOM 1725 C CA . ASP A 1 224 ? 7.293 -8.678 -19.056 1.00 98.12 224 ASP A CA 1
ATOM 1726 C C . ASP A 1 224 ? 8.489 -8.893 -19.985 1.00 98.12 224 ASP A C 1
ATOM 1728 O O . ASP A 1 224 ? 8.439 -8.570 -21.175 1.00 98.12 224 ASP A O 1
ATOM 1732 N N . VAL A 1 225 ? 9.576 -9.458 -19.462 1.00 97.38 225 VAL A N 1
ATOM 1733 C CA . VAL A 1 225 ? 10.808 -9.673 -20.223 1.00 97.38 225 VAL A CA 1
ATOM 1734 C C . VAL A 1 225 ? 11.216 -11.135 -20.197 1.00 97.38 225 VAL A C 1
ATOM 1736 O O . VAL A 1 225 ? 11.433 -11.722 -19.139 1.00 97.38 225 VAL A O 1
ATOM 1739 N N . ILE A 1 226 ? 11.410 -11.706 -21.384 1.00 96.06 226 ILE A N 1
ATOM 1740 C CA . ILE A 1 226 ? 11.976 -13.046 -21.557 1.00 96.06 226 ILE A CA 1
ATOM 1741 C C . ILE A 1 226 ? 13.325 -12.934 -22.260 1.00 96.06 226 ILE A C 1
ATOM 1743 O O . ILE A 1 226 ? 13.428 -12.370 -23.349 1.00 96.06 226 ILE A O 1
ATOM 1747 N N . VAL A 1 227 ? 14.363 -13.510 -21.658 1.00 94.88 227 VAL A N 1
ATOM 1748 C CA . VAL A 1 227 ? 15.694 -13.631 -22.255 1.00 94.88 227 VAL A CA 1
ATOM 1749 C C . VAL A 1 227 ? 15.899 -15.068 -22.722 1.00 94.88 227 VAL A C 1
ATOM 1751 O O . VAL A 1 227 ? 15.963 -15.996 -21.912 1.00 94.88 227 VAL A O 1
ATOM 1754 N N . GLY A 1 228 ? 16.021 -15.256 -24.036 1.00 91.50 228 GLY A N 1
ATOM 1755 C CA . GLY A 1 228 ? 16.048 -16.576 -24.663 1.00 91.50 228 GLY A CA 1
ATOM 1756 C C . GLY A 1 228 ? 17.125 -16.759 -25.732 1.00 91.50 228 GLY A C 1
ATOM 1757 O O . GLY A 1 228 ? 17.855 -15.836 -26.118 1.00 91.50 228 GLY A O 1
ATOM 1758 N N . PHE A 1 229 ? 17.218 -17.995 -26.223 1.00 84.88 229 PHE A N 1
ATOM 1759 C CA . PHE A 1 229 ? 17.915 -18.292 -27.471 1.00 84.88 229 PHE A CA 1
ATOM 1760 C C . PHE A 1 229 ? 17.034 -17.897 -28.660 1.00 84.88 229 PHE A C 1
ATOM 1762 O O . PHE A 1 229 ? 15.807 -17.957 -28.573 1.00 84.88 229 PHE A O 1
ATOM 1769 N N . SER A 1 230 ? 17.672 -17.468 -29.749 1.00 66.50 230 SER A N 1
ATOM 1770 C CA . SER A 1 230 ? 17.013 -17.227 -31.036 1.00 66.50 230 SER A CA 1
ATOM 1771 C C . SER A 1 230 ? 16.605 -18.523 -31.717 1.00 66.50 230 SER A C 1
ATOM 1773 O O . SER A 1 230 ? 17.465 -19.435 -31.723 1.00 66.50 230 SER A O 1
#

Secondary structure (DSSP, 8-state):
-------------------------------HHHHHHHHHHHHHHTGGGT--TT--HHHHHHHHHHHH-STTEEETTSPP-TT-EEEEEEEPTT--EEETTEEEEEEEEEEEEEEE-TTS-EEE-GGG-EEEEEEEEE---TT-B---BS-SEEEEESSS-SEEEEEBTTGGG-SS-EEEES-TTTEEEPPP-TT-EEEEEE-SSEEEEEEEE-TTBSS-EEEEEEEE--

Foldseek 3Di:
DDDDDDDDDDDDDDDDPPPPPPDDDDDDDDPPQVVLVVVLQVCQAVCQLVAAPVDDPVNSVVVSCVVRVDDQEDEPPDAHDDKHKYKDKDWDVVQWDDDPQKTKGKIKIWIFIWDQDDPRGTDTDPVRIDIDMHIYIHHHLVLFDAFDKPAQEDEAAPPPQQKDKIFRCPLVSFAPKDKDKPDVCAKDWDGADSRRIIMIGGNDFDKIWIWIDTPSHNDIGIRIYGYDHD

pLDDT: mean 83.81, std 18.88, range [33.53, 98.44]

Sequence (230 aa):
MKKILGLLAVTALVATTSASVVACGPKNEDSEAVKLQKNVTKYISEGTDRWDQTNTDDQIIEDVYKEFIKDDVVKDGDPLTQKSLILVVTAHVDSSTYANEDITKTFDVFIYTTKLDVGNAYIKDEASKLSTTSSVILKDKTDWKDITLDKNYLFLKTSESKTDQFTITNMEFLEDVVVVSSDENIVIASQPGKDGIVILKAINLGNAEIIVKASNGIEDKVVDVIVGFS

Radius of gyration: 30.26 Å; chains: 1; bounding box: 68×41×108 Å